Protein AF-A0A432G469-F1 (afdb_monomer_lite)

Secondary structure (DSSP, 8-state):
-------------------------------------------HHHHHHHHHHHHHHHH-HHHHHHHHHHHTS--------S--S---S-S---HHHHHHHHTTSPPPSSTT-----SSHHHHHHHHHHHHHH-TTGGG--SHHHHHHHHHHHGGGHHHHHHHHHHHHHHHHHHHHHHHHHHHT---GGGHHHHHHHHHHHHHHS-TTHHHHS-HHHHTTHHHHHHHHHHHHHHTTT-HHHHHHHHHHHHHHHHHHHHHHHHHHHHT---HHHHHHHHHHHHHHHHHH-TTSPPSS---HHHHHHHHHHTT-

pLDDT: mean 79.87, std 23.94, range [24.88, 98.56]

Sequence (312 aa):
MFFRIGRHDTAGEHKIVALVQNRRPAFIEPHQKIGHGENRIAPVGLRHRAGLRRLVLLAMPAEIRELRRRLQQPASPVGRASARQESGIAPDATLKMLRLQYAKAPSPPLKNAPAAHRDLEDELIALVIDRAFLDEADEIRDEMAFDAALRAGRPRLHAVSQEVHELVSNILGQYQAIRKRLSGLTQINWLASTQDMQGQLDRLVFRGFLQAVPWERLRHYPRYLRALALRLEKLPLDPGRDQRWIRELQQVQEAWRERWQVACEKGVVDERLEEIRWLIEELRISLFAQEVKTAVPVSVKRIRKRWNELGL

Structure (mmCIF, N/CA/C/O backbone):
data_AF-A0A432G469-F1
#
_entry.id   AF-A0A432G469-F1
#
loop_
_atom_site.group_PDB
_atom_site.id
_atom_site.type_symbol
_atom_site.label_atom_id
_atom_site.label_alt_id
_atom_site.label_comp_id
_atom_site.label_asym_id
_atom_site.label_entity_id
_atom_site.label_seq_id
_atom_site.pdbx_PDB_ins_code
_atom_site.Cartn_x
_atom_site.Cartn_y
_atom_site.Cartn_z
_atom_site.occupancy
_atom_site.B_iso_or_equiv
_atom_site.auth_seq_id
_atom_site.auth_comp_id
_atom_site.auth_asym_id
_atom_site.auth_atom_id
_atom_site.pdbx_PDB_model_num
ATOM 1 N N . MET A 1 1 ? -67.153 -48.702 5.194 1.00 40.00 1 MET A N 1
ATOM 2 C CA . MET A 1 1 ? -65.840 -48.657 4.510 1.00 40.00 1 MET A CA 1
ATOM 3 C C . MET A 1 1 ? -66.109 -48.257 3.065 1.00 40.00 1 MET A C 1
ATOM 5 O O . MET A 1 1 ? -66.860 -48.949 2.394 1.00 40.00 1 MET A O 1
ATOM 9 N N . PHE A 1 2 ? -65.692 -47.048 2.690 1.00 31.66 2 PHE A N 1
ATOM 10 C CA . PHE A 1 2 ? -66.317 -46.191 1.673 1.00 31.66 2 PHE A CA 1
ATOM 11 C C . PHE A 1 2 ? -65.712 -46.315 0.256 1.00 31.66 2 PHE A C 1
ATOM 13 O O . PHE A 1 2 ? -64.497 -46.324 0.120 1.00 31.66 2 PHE A O 1
ATOM 20 N N . PHE A 1 3 ? -66.621 -46.342 -0.737 1.00 28.75 3 PHE A N 1
ATOM 21 C CA . PHE A 1 3 ? -66.656 -45.709 -2.081 1.00 28.75 3 PHE A CA 1
ATOM 22 C C . PHE A 1 3 ? -65.456 -45.828 -3.054 1.00 28.75 3 PHE A C 1
ATOM 24 O O . PHE A 1 3 ? -64.344 -45.450 -2.728 1.00 28.75 3 PHE A O 1
ATOM 31 N N . ARG A 1 4 ? -65.603 -46.434 -4.252 1.00 28.86 4 ARG A N 1
ATOM 32 C CA . ARG A 1 4 ? -66.316 -46.034 -5.509 1.00 28.86 4 ARG A CA 1
ATOM 33 C C . ARG A 1 4 ? -65.587 -44.966 -6.357 1.00 28.86 4 ARG A C 1
ATOM 35 O O . ARG A 1 4 ? -65.500 -43.834 -5.916 1.00 28.86 4 ARG A O 1
ATOM 42 N N . ILE A 1 5 ? -65.272 -45.368 -7.607 1.00 33.19 5 ILE A N 1
ATOM 43 C CA . ILE A 1 5 ? -65.538 -44.702 -8.918 1.00 33.19 5 ILE A CA 1
ATOM 44 C C . ILE A 1 5 ? -64.936 -43.292 -9.110 1.00 33.19 5 ILE A C 1
ATOM 46 O O . ILE A 1 5 ? -65.145 -42.419 -8.292 1.00 33.19 5 ILE A O 1
ATOM 50 N N . GLY A 1 6 ? -64.244 -42.931 -10.191 1.00 30.70 6 GLY A N 1
ATOM 51 C CA . GLY A 1 6 ? -64.153 -43.495 -11.535 1.00 30.70 6 GLY A CA 1
ATOM 52 C C . GLY A 1 6 ? -64.501 -42.425 -12.582 1.00 30.70 6 GLY A C 1
ATOM 53 O O . GLY A 1 6 ? -65.480 -41.710 -12.401 1.00 30.70 6 GLY A O 1
ATOM 54 N N . ARG A 1 7 ? -63.756 -42.448 -13.701 1.00 32.41 7 ARG A N 1
ATOM 55 C CA . ARG A 1 7 ? -64.069 -41.871 -15.029 1.00 32.41 7 ARG A CA 1
ATOM 56 C C . ARG A 1 7 ? -64.097 -40.324 -15.116 1.00 32.41 7 ARG A C 1
ATOM 58 O O . ARG A 1 7 ? -64.210 -39.660 -14.101 1.00 32.41 7 ARG A O 1
ATOM 65 N N . HIS A 1 8 ? -63.946 -39.657 -16.261 1.00 32.53 8 HIS A N 1
ATOM 66 C CA . HIS A 1 8 ? -64.254 -39.977 -17.662 1.00 32.53 8 HIS A CA 1
ATOM 67 C C . HIS A 1 8 ? -63.473 -39.006 -18.587 1.00 32.53 8 HIS A C 1
ATOM 69 O O . HIS A 1 8 ? -63.310 -37.850 -18.207 1.00 32.53 8 HIS A O 1
ATOM 75 N N . ASP A 1 9 ? -63.064 -39.509 -19.766 1.00 34.16 9 ASP A N 1
ATOM 76 C CA . ASP A 1 9 ? -63.251 -38.941 -21.128 1.00 34.16 9 ASP A CA 1
ATOM 77 C C . ASP A 1 9 ? -62.690 -37.551 -21.504 1.00 34.16 9 ASP A C 1
ATOM 79 O O . ASP A 1 9 ? -62.619 -36.645 -20.689 1.00 34.16 9 ASP A O 1
ATOM 83 N N . THR A 1 10 ? -62.281 -37.237 -22.742 1.00 32.03 10 THR A N 1
ATOM 84 C CA . THR A 1 10 ? -62.286 -37.879 -24.085 1.00 32.03 10 THR A CA 1
ATOM 85 C C . THR A 1 10 ? -61.378 -37.014 -24.985 1.00 32.03 10 THR A C 1
ATOM 87 O O . THR A 1 10 ? -61.218 -35.828 -24.709 1.00 32.03 10 THR A O 1
ATOM 90 N N . ALA A 1 11 ? -60.629 -37.583 -25.943 1.00 29.66 11 ALA A N 1
ATOM 91 C CA . ALA A 1 11 ? -60.906 -37.588 -27.402 1.00 29.66 11 ALA A CA 1
ATOM 92 C C . ALA A 1 11 ? -61.443 -36.249 -27.968 1.00 29.66 11 ALA A C 1
ATOM 94 O O . ALA A 1 11 ? -62.328 -35.647 -27.381 1.00 29.66 11 ALA A O 1
ATOM 95 N N . GLY A 1 12 ? -61.028 -35.703 -29.108 1.00 28.91 12 GLY A N 1
ATOM 96 C CA . GLY A 1 12 ? -60.303 -36.176 -30.286 1.00 28.91 12 GLY A CA 1
ATOM 97 C C . G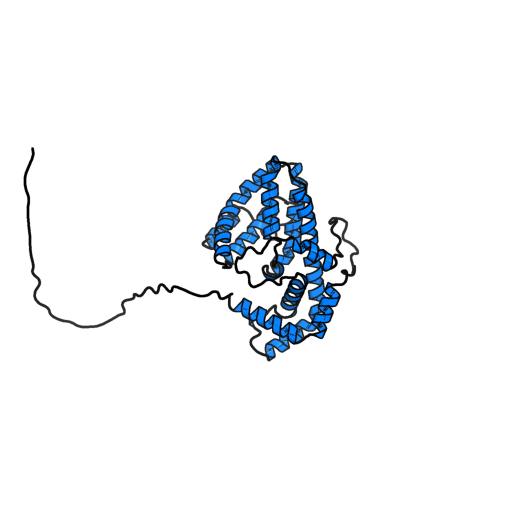LY A 1 12 ? -60.052 -34.938 -31.171 1.00 28.91 12 GLY A C 1
ATOM 98 O O . GLY A 1 12 ? -60.696 -33.905 -31.012 1.00 28.91 12 GLY A O 1
ATOM 99 N N . GLU A 1 13 ? -58.936 -34.901 -31.891 1.00 28.12 13 GLU A N 1
ATOM 100 C CA . GLU A 1 13 ? -58.906 -35.049 -33.355 1.00 28.12 13 GLU A CA 1
ATOM 101 C C . GLU A 1 13 ? -59.766 -34.046 -34.148 1.00 28.12 13 GLU A C 1
ATOM 103 O O . GLU A 1 13 ? -60.987 -34.100 -34.125 1.00 28.12 13 GLU A O 1
ATOM 108 N N . HIS A 1 14 ? -59.096 -33.170 -34.911 1.00 30.30 14 HIS A N 1
ATOM 109 C CA . HIS A 1 14 ? -59.222 -33.045 -36.376 1.00 30.30 14 HIS A CA 1
ATOM 110 C C . HIS A 1 14 ? -58.544 -31.754 -36.869 1.00 30.30 14 HIS A C 1
ATOM 112 O O . HIS A 1 14 ? -59.026 -30.649 -36.633 1.00 30.30 14 HIS A O 1
ATOM 118 N N . LYS A 1 15 ? -57.449 -31.891 -37.627 1.00 29.03 15 LYS A N 1
ATOM 119 C CA . LYS A 1 15 ? -57.030 -30.906 -38.636 1.00 29.03 15 LYS A CA 1
ATOM 120 C C . LYS A 1 15 ? -56.437 -31.651 -39.829 1.00 29.03 15 LYS A C 1
ATOM 122 O O . LYS A 1 15 ? -55.369 -32.243 -39.718 1.00 29.03 15 LYS A O 1
ATOM 127 N N . ILE A 1 16 ? -57.133 -31.589 -40.962 1.00 28.75 16 ILE A N 1
ATOM 128 C CA . ILE A 1 16 ? -56.600 -31.920 -42.284 1.00 28.75 16 ILE A CA 1
ATOM 129 C C . ILE A 1 16 ? -56.714 -30.665 -43.161 1.00 28.75 16 ILE A C 1
ATOM 131 O O . ILE A 1 16 ? -57.706 -29.942 -43.108 1.00 28.75 16 ILE A O 1
ATOM 135 N N . VAL A 1 17 ? -55.696 -30.525 -44.007 1.00 29.52 17 VAL A N 1
ATOM 136 C CA . VAL A 1 17 ? -55.618 -29.835 -45.302 1.00 29.52 17 VAL A CA 1
ATOM 137 C C . VAL A 1 17 ? -54.893 -28.487 -45.303 1.00 29.52 17 VAL A C 1
ATOM 139 O O . VAL A 1 17 ? -55.324 -27.473 -44.765 1.00 29.52 17 VAL A O 1
ATOM 142 N N . ALA A 1 18 ? -53.743 -28.560 -45.969 1.00 28.33 18 ALA A N 1
ATOM 143 C CA . ALA A 1 18 ? -52.791 -27.530 -46.330 1.00 28.33 18 ALA A CA 1
ATOM 144 C C . ALA A 1 18 ? -53.293 -26.614 -47.458 1.00 28.33 18 ALA A C 1
ATOM 146 O O . ALA A 1 18 ? -54.130 -27.026 -48.252 1.00 28.33 18 ALA A O 1
ATOM 147 N N . LEU A 1 19 ? -52.662 -25.444 -47.616 1.00 28.52 19 LEU A N 1
ATOM 148 C CA . LEU A 1 19 ? -51.845 -25.116 -48.799 1.00 28.52 19 LEU A CA 1
ATOM 149 C C . LEU A 1 19 ? -51.288 -23.681 -48.698 1.00 28.52 19 LEU A C 1
ATOM 151 O O . LEU A 1 19 ? -52.023 -22.705 -48.681 1.00 28.52 19 LEU A O 1
ATOM 155 N N . VAL A 1 20 ? -49.951 -23.622 -48.677 1.00 27.00 20 VAL A N 1
ATOM 156 C CA . VAL A 1 20 ? -49.093 -22.798 -49.549 1.00 27.00 20 VAL A CA 1
ATOM 157 C C . VAL A 1 20 ? -49.270 -21.276 -49.473 1.00 27.00 20 VAL A C 1
ATOM 159 O O . VAL A 1 20 ? -50.183 -20.714 -50.052 1.00 27.00 20 VAL A O 1
ATOM 162 N N . GLN A 1 21 ? -48.259 -20.595 -48.923 1.00 29.81 21 GLN A N 1
ATOM 163 C CA . GLN A 1 21 ? -47.315 -19.835 -49.752 1.00 29.81 21 GLN A CA 1
ATOM 164 C C . GLN A 1 21 ? -46.016 -19.526 -48.995 1.00 29.81 21 GLN A C 1
ATOM 166 O O . GLN A 1 21 ? -45.984 -19.142 -47.832 1.00 29.81 21 GLN A O 1
ATOM 171 N N . ASN A 1 22 ? -44.929 -19.779 -49.711 1.00 27.72 22 ASN A N 1
ATOM 172 C CA . ASN A 1 22 ? -43.544 -19.815 -49.288 1.00 27.72 22 ASN A CA 1
ATOM 173 C C . ASN A 1 22 ? -42.894 -18.459 -49.616 1.00 27.72 22 ASN A C 1
ATOM 175 O O . ASN A 1 22 ? -42.744 -18.131 -50.791 1.00 27.72 22 ASN A O 1
ATOM 179 N N . ARG A 1 23 ? -42.480 -17.691 -48.603 1.00 30.39 23 ARG A N 1
ATOM 180 C CA . ARG A 1 23 ? -41.378 -16.715 -48.698 1.00 30.39 23 ARG A CA 1
ATOM 181 C C . ARG A 1 23 ? -40.578 -16.763 -47.391 1.00 30.39 23 ARG A C 1
ATOM 183 O O . ARG A 1 23 ? -41.013 -16.260 -46.363 1.00 30.39 23 ARG A O 1
ATOM 190 N N . ARG A 1 24 ? -39.428 -17.441 -47.433 1.00 28.52 24 ARG A N 1
ATOM 191 C CA . ARG A 1 24 ? -38.368 -17.440 -46.404 1.00 28.52 24 ARG A CA 1
ATOM 192 C C . ARG A 1 24 ? -37.561 -16.113 -46.458 1.00 28.52 24 ARG A C 1
ATOM 194 O O . ARG A 1 24 ? -37.671 -15.416 -47.463 1.00 28.52 24 ARG A O 1
ATOM 201 N N . PRO A 1 25 ? -36.576 -15.875 -45.567 1.00 34.16 25 PRO A N 1
ATOM 202 C CA . PRO A 1 25 ? -36.646 -15.852 -44.098 1.00 34.16 25 PRO A CA 1
ATOM 203 C C . PRO A 1 25 ? -35.868 -14.640 -43.509 1.00 34.16 25 PRO A C 1
ATOM 205 O O . PRO A 1 25 ? -34.971 -14.102 -44.153 1.00 34.16 25 PRO A O 1
ATOM 208 N N . ALA A 1 26 ? -36.102 -14.269 -42.248 1.00 27.25 26 ALA A N 1
ATOM 209 C CA . ALA A 1 26 ? -35.117 -13.511 -41.467 1.00 27.25 26 ALA A CA 1
ATOM 210 C C . ALA A 1 26 ? -34.915 -14.197 -40.111 1.00 27.25 26 ALA A C 1
ATOM 212 O O . ALA A 1 26 ? -35.796 -14.215 -39.261 1.00 27.25 26 ALA A O 1
ATOM 213 N N . PHE A 1 27 ? -33.762 -14.860 -40.045 1.00 24.88 27 PHE A N 1
ATOM 214 C CA . PHE A 1 27 ? -32.982 -15.361 -38.917 1.00 24.88 27 PHE A CA 1
ATOM 215 C C . PHE A 1 27 ? -33.619 -15.419 -37.515 1.00 24.88 27 PHE A C 1
ATOM 217 O O . PHE A 1 27 ? -33.861 -14.415 -36.854 1.00 24.88 27 PHE A O 1
ATOM 224 N N . ILE A 1 28 ? -33.760 -16.658 -37.050 1.00 28.91 28 ILE A N 1
ATOM 225 C CA . ILE A 1 28 ? -33.960 -17.065 -35.662 1.00 28.91 28 ILE A CA 1
ATOM 226 C C . ILE A 1 28 ? -32.576 -17.088 -34.986 1.00 28.91 28 ILE A C 1
ATOM 228 O O . ILE A 1 28 ? -31.713 -17.855 -35.411 1.00 28.91 28 ILE A O 1
ATOM 232 N N . GLU A 1 29 ? -32.364 -16.292 -33.936 1.00 32.59 29 GLU A N 1
ATOM 233 C CA . GLU A 1 29 ? -31.403 -16.649 -32.880 1.00 32.59 29 GLU A CA 1
ATOM 234 C C . GLU A 1 29 ? -32.038 -17.757 -32.029 1.00 32.59 29 GLU A C 1
ATOM 236 O O . GLU A 1 29 ? -33.209 -17.649 -31.656 1.00 32.59 29 GLU A O 1
ATOM 241 N N . PRO A 1 30 ? -31.317 -18.852 -31.745 1.00 33.62 30 PRO A N 1
ATOM 242 C CA . PRO A 1 30 ? -30.498 -18.848 -30.533 1.00 33.62 30 PRO A CA 1
ATOM 243 C C . PRO A 1 30 ? -29.207 -19.661 -30.704 1.00 33.62 30 PRO A C 1
ATOM 245 O O . PRO A 1 30 ? -29.135 -20.515 -31.568 1.00 33.62 30 PRO A O 1
ATOM 248 N N . HIS A 1 31 ? -28.200 -19.445 -29.857 1.00 28.45 31 HIS A N 1
ATOM 249 C CA . HIS A 1 31 ? -27.492 -20.536 -29.172 1.00 28.45 31 HIS A CA 1
ATOM 250 C C . HIS A 1 31 ? -26.534 -19.957 -28.128 1.00 28.45 31 HIS A C 1
ATOM 252 O O . HIS A 1 31 ? -25.425 -19.504 -28.401 1.00 28.45 31 HIS A O 1
ATOM 258 N N . GLN A 1 32 ? -27.009 -20.048 -26.893 1.00 32.09 32 GLN A N 1
ATOM 259 C CA . GLN A 1 32 ? -26.250 -20.206 -25.664 1.00 32.09 32 GLN A CA 1
ATOM 260 C C . GLN A 1 32 ? -25.000 -21.078 -25.906 1.00 32.09 32 GLN A C 1
ATOM 262 O O . GLN A 1 32 ? -25.114 -22.264 -26.216 1.00 32.09 32 GLN A O 1
ATOM 267 N N . LYS A 1 33 ? -23.801 -20.512 -25.735 1.00 30.03 33 LYS A N 1
ATOM 268 C CA . LYS A 1 33 ? -22.587 -21.294 -25.481 1.00 30.03 33 LYS A CA 1
ATOM 269 C C . LYS A 1 33 ? -22.133 -21.043 -24.053 1.00 30.03 33 LYS A C 1
ATOM 271 O O . LYS A 1 33 ? -21.468 -20.060 -23.745 1.00 30.03 33 LYS A O 1
ATOM 276 N N . ILE A 1 34 ? -22.514 -21.979 -23.193 1.00 36.28 34 ILE A N 1
ATOM 277 C CA . ILE A 1 34 ? -21.821 -22.265 -21.943 1.00 36.28 34 ILE A CA 1
ATOM 278 C C . ILE A 1 34 ? -20.454 -22.830 -22.349 1.00 36.28 34 ILE A C 1
ATOM 280 O O . ILE A 1 34 ? -20.359 -23.953 -22.836 1.00 36.28 34 ILE A O 1
ATOM 284 N N . GLY A 1 35 ? -19.409 -22.015 -22.220 1.00 26.81 35 GLY A N 1
ATOM 285 C CA . GLY A 1 35 ? -18.020 -22.439 -22.357 1.00 26.81 35 GLY A CA 1
ATOM 286 C C . GLY A 1 35 ? -17.442 -22.734 -20.980 1.00 26.81 35 GLY A C 1
ATOM 287 O O . GLY A 1 35 ? -17.072 -21.819 -20.250 1.00 26.81 35 GLY A O 1
ATOM 288 N N . HIS A 1 36 ? -17.399 -24.014 -20.620 1.00 28.34 36 HIS A N 1
ATOM 289 C CA . HIS A 1 36 ? -16.570 -24.515 -19.532 1.00 28.34 36 HIS A CA 1
ATOM 290 C C . HIS A 1 36 ? -15.082 -24.370 -19.870 1.00 28.34 36 HIS A C 1
ATOM 292 O O . HIS A 1 36 ? -14.682 -24.645 -20.995 1.00 28.34 36 HIS A O 1
ATOM 298 N N . GLY A 1 37 ? -14.283 -24.098 -18.836 1.00 32.31 37 GLY A N 1
ATOM 299 C CA . GLY A 1 37 ? -12.920 -24.614 -18.736 1.00 32.31 37 GLY A CA 1
ATOM 300 C C . GLY A 1 37 ? -11.824 -23.724 -19.313 1.00 32.31 37 GLY A C 1
ATOM 301 O O . GLY A 1 37 ? -11.814 -23.395 -20.486 1.00 32.31 37 GLY A O 1
ATOM 302 N N . GLU A 1 38 ? -10.854 -23.435 -18.446 1.00 34.59 38 GLU A N 1
ATOM 303 C CA . GLU A 1 38 ? -9.482 -23.054 -18.792 1.00 34.59 38 GLU A CA 1
ATOM 304 C C . GLU A 1 38 ? -9.261 -21.648 -19.360 1.00 34.59 38 GLU A C 1
ATOM 306 O O . GLU A 1 38 ? -9.151 -21.425 -20.559 1.00 34.59 38 GLU A O 1
ATOM 311 N N . ASN A 1 39 ? -8.976 -20.705 -18.453 1.00 28.70 39 ASN A N 1
ATOM 312 C CA . ASN A 1 39 ? -7.799 -19.874 -18.681 1.00 28.70 39 ASN A CA 1
ATOM 313 C C . ASN A 1 39 ? -7.165 -19.378 -17.374 1.00 28.70 39 ASN A C 1
ATOM 315 O O . ASN A 1 39 ? -7.545 -18.354 -16.814 1.00 28.70 39 ASN A O 1
ATOM 319 N N . ARG A 1 40 ? -6.144 -20.098 -16.890 1.00 39.38 40 ARG A N 1
ATOM 320 C CA . ARG A 1 40 ? -5.181 -19.589 -15.894 1.00 39.38 40 ARG A CA 1
ATOM 321 C C . ARG A 1 40 ? -4.151 -18.696 -16.595 1.00 39.38 40 ARG A C 1
ATOM 323 O O . ARG A 1 40 ? -2.951 -18.981 -16.592 1.00 39.38 40 ARG A O 1
ATOM 330 N N . ILE A 1 41 ? -4.612 -17.642 -17.260 1.00 32.69 41 ILE A N 1
ATOM 331 C CA . ILE A 1 41 ? -3.737 -16.700 -17.953 1.00 32.69 41 ILE A CA 1
ATOM 332 C C . ILE A 1 41 ? -3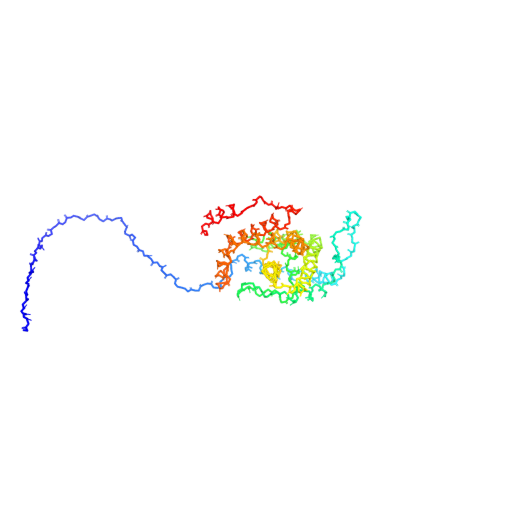.824 -15.363 -17.232 1.00 32.69 41 ILE A C 1
ATOM 334 O O . ILE A 1 41 ? -4.858 -14.707 -17.237 1.00 32.69 41 ILE A O 1
ATOM 338 N N . ALA A 1 42 ? -2.720 -14.980 -16.582 1.00 37.41 42 ALA A N 1
ATOM 339 C CA . ALA A 1 42 ? -2.508 -13.597 -16.168 1.00 37.41 42 ALA A CA 1
ATOM 340 C C . ALA A 1 42 ? -2.787 -12.684 -17.376 1.00 37.41 42 ALA A C 1
ATOM 342 O O . ALA A 1 42 ? -2.355 -13.055 -18.473 1.00 37.41 42 ALA A O 1
ATOM 343 N N . PRO A 1 43 ? -3.485 -11.544 -17.214 1.00 48.03 43 PRO A N 1
ATOM 344 C CA . PRO A 1 43 ? -3.825 -10.663 -18.328 1.00 48.03 43 PRO A CA 1
ATOM 345 C C . PRO A 1 43 ? -2.588 -10.405 -19.193 1.00 48.03 43 PRO A C 1
ATOM 347 O O . PRO A 1 43 ? -1.490 -10.226 -18.666 1.00 48.03 43 PRO A O 1
ATOM 350 N N . VAL A 1 44 ? -2.756 -10.460 -20.518 1.00 49.41 44 VAL A N 1
ATOM 351 C CA . VAL A 1 44 ? -1.670 -10.507 -21.519 1.00 49.41 44 VAL A CA 1
ATOM 352 C C . VAL A 1 44 ? -0.590 -9.437 -21.272 1.00 49.41 44 VAL A C 1
ATOM 354 O O . VAL A 1 44 ? 0.598 -9.736 -21.403 1.00 49.41 44 VAL A O 1
ATOM 357 N N . GLY A 1 45 ? -0.973 -8.252 -20.782 1.00 59.25 45 GLY A N 1
ATOM 358 C CA . GLY A 1 45 ? -0.049 -7.173 -20.403 1.00 59.25 45 GLY A CA 1
ATOM 359 C C . GLY A 1 45 ? 0.922 -7.508 -19.257 1.00 59.25 45 GLY A C 1
ATOM 360 O O . GLY A 1 45 ? 2.093 -7.142 -19.318 1.00 59.25 45 GLY A O 1
ATOM 361 N N . LEU A 1 46 ? 0.512 -8.285 -18.243 1.00 60.72 46 LEU A N 1
ATOM 362 C CA . LEU A 1 46 ? 1.401 -8.686 -17.135 1.00 60.72 46 LEU A CA 1
ATOM 363 C C . LEU A 1 46 ? 2.500 -9.650 -17.599 1.00 60.72 46 LEU A C 1
ATOM 365 O O . LEU A 1 46 ? 3.635 -9.579 -17.123 1.00 60.72 46 LEU A O 1
ATOM 369 N N . ARG A 1 47 ? 2.178 -10.552 -18.536 1.00 70.19 47 ARG A N 1
ATOM 370 C CA . ARG A 1 47 ? 3.159 -11.484 -19.119 1.00 70.19 47 ARG A CA 1
ATOM 371 C C . ARG A 1 47 ? 4.134 -10.757 -20.041 1.00 70.19 47 ARG A C 1
ATOM 373 O O . ARG A 1 47 ? 5.331 -11.032 -19.976 1.00 70.19 47 ARG A O 1
ATOM 380 N N . HIS A 1 48 ? 3.632 -9.810 -20.834 1.00 82.25 48 HIS A N 1
ATOM 381 C CA . HIS A 1 48 ? 4.445 -8.943 -21.689 1.00 82.25 48 HIS A CA 1
ATOM 382 C C . HIS A 1 48 ? 5.462 -8.141 -20.871 1.00 82.25 48 HIS A C 1
ATOM 384 O O . HIS A 1 48 ? 6.667 -8.250 -21.093 1.00 82.25 48 HIS A O 1
ATOM 390 N N . ARG A 1 49 ? 5.001 -7.450 -19.820 1.00 85.75 49 ARG A N 1
ATOM 391 C CA . ARG A 1 49 ? 5.860 -6.664 -18.921 1.00 85.75 49 ARG A CA 1
ATOM 392 C C . ARG A 1 49 ? 6.947 -7.508 -18.249 1.00 85.75 49 ARG A C 1
ATOM 394 O O . ARG A 1 49 ? 8.105 -7.099 -18.206 1.00 85.75 49 ARG A O 1
ATOM 401 N N . ALA A 1 50 ? 6.602 -8.703 -17.764 1.00 84.75 50 ALA A N 1
ATOM 402 C CA . ALA A 1 50 ? 7.576 -9.622 -17.172 1.00 84.75 50 ALA A CA 1
ATOM 403 C C . ALA A 1 50 ? 8.633 -10.094 -18.192 1.00 84.75 50 ALA A C 1
ATOM 405 O O . ALA A 1 50 ? 9.812 -10.217 -17.850 1.00 84.75 50 ALA A O 1
ATOM 406 N N . GLY A 1 51 ? 8.224 -10.326 -19.445 1.00 88.19 51 GLY A N 1
ATOM 407 C CA . GLY A 1 51 ? 9.125 -10.635 -20.556 1.00 88.19 51 GLY A CA 1
ATOM 408 C C . GLY A 1 51 ? 10.091 -9.488 -20.855 1.00 88.19 51 GLY A C 1
ATOM 409 O O . GLY A 1 51 ? 11.304 -9.697 -20.854 1.00 88.19 51 GLY A O 1
ATOM 410 N N . LEU A 1 52 ? 9.572 -8.267 -21.010 1.00 91.19 52 LEU A N 1
ATOM 411 C CA . LEU A 1 52 ? 10.381 -7.066 -21.238 1.00 91.19 52 LEU A CA 1
ATOM 412 C C . LEU A 1 52 ? 11.376 -6.822 -20.104 1.00 91.19 52 LEU A C 1
ATOM 414 O O . LEU A 1 52 ? 12.554 -6.591 -20.360 1.00 91.19 52 LEU A O 1
ATOM 418 N N . ARG A 1 53 ? 10.953 -6.966 -18.844 1.00 92.50 53 ARG A N 1
ATOM 419 C CA . ARG A 1 53 ? 11.850 -6.858 -17.684 1.00 92.50 53 ARG A CA 1
ATOM 420 C C . ARG A 1 53 ? 13.024 -7.830 -17.783 1.00 92.50 53 ARG A C 1
ATOM 422 O O . ARG A 1 53 ? 14.162 -7.453 -17.510 1.00 92.50 53 ARG A O 1
ATOM 429 N N . ARG A 1 54 ? 12.767 -9.077 -18.192 1.00 91.19 54 ARG A N 1
ATOM 430 C CA . ARG A 1 54 ? 13.825 -10.075 -18.398 1.00 91.19 54 ARG A CA 1
ATOM 431 C C . ARG A 1 54 ? 14.785 -9.657 -19.512 1.00 91.19 54 ARG A C 1
ATOM 433 O O . ARG A 1 54 ? 15.988 -9.831 -19.340 1.00 91.19 54 ARG A O 1
ATOM 440 N N . LEU A 1 55 ? 14.283 -9.092 -20.609 1.00 93.56 55 LEU A N 1
ATOM 441 C CA . LEU A 1 55 ? 15.131 -8.562 -21.681 1.00 93.56 55 LEU A CA 1
ATOM 442 C C . LEU A 1 55 ? 16.006 -7.406 -21.184 1.00 93.56 55 LEU A C 1
ATOM 444 O O . LEU A 1 55 ? 17.209 -7.417 -21.425 1.00 93.56 55 LEU A O 1
ATOM 448 N N . VAL A 1 56 ? 15.448 -6.468 -20.410 1.00 92.88 56 VAL A N 1
ATOM 449 C CA . VAL A 1 56 ? 16.213 -5.361 -19.806 1.00 92.88 56 VAL A CA 1
ATOM 450 C C . VAL A 1 56 ? 17.334 -5.887 -18.900 1.00 92.88 56 VAL A C 1
ATOM 452 O O . VAL A 1 56 ? 18.473 -5.427 -18.993 1.00 92.88 56 VAL A O 1
ATOM 455 N N . LEU A 1 57 ? 17.037 -6.883 -18.056 1.00 91.88 57 LEU A N 1
ATOM 456 C CA . LEU A 1 57 ? 18.026 -7.518 -17.175 1.00 91.88 57 LEU A CA 1
ATOM 457 C C . LEU A 1 57 ? 19.191 -8.154 -17.951 1.00 91.88 57 LEU A C 1
ATOM 459 O O . LEU A 1 57 ? 20.328 -8.109 -17.481 1.00 91.88 57 LEU A O 1
ATOM 463 N N . LEU A 1 58 ? 18.917 -8.745 -19.118 1.00 93.56 58 LEU A N 1
ATOM 464 C CA . LEU A 1 58 ? 19.930 -9.371 -19.974 1.00 93.56 58 LEU A CA 1
ATOM 465 C C . LEU A 1 58 ? 20.731 -8.347 -20.788 1.00 93.56 58 LEU A C 1
ATOM 467 O O . LEU A 1 58 ? 21.922 -8.548 -21.005 1.00 93.56 58 LEU A O 1
ATOM 471 N N . ALA A 1 59 ? 20.100 -7.250 -21.208 1.00 92.81 59 ALA A N 1
ATOM 472 C CA . ALA A 1 59 ? 20.719 -6.225 -22.046 1.00 92.81 59 ALA A CA 1
ATOM 473 C C . ALA A 1 59 ? 21.711 -5.315 -21.293 1.00 92.81 59 ALA A C 1
ATOM 475 O O . ALA A 1 59 ? 22.526 -4.643 -21.926 1.00 92.81 59 ALA A O 1
ATOM 476 N N . MET A 1 60 ? 21.645 -5.253 -19.955 1.00 92.38 60 MET A N 1
ATOM 477 C CA . MET A 1 60 ? 22.428 -4.304 -19.140 1.00 92.38 60 MET A CA 1
ATOM 478 C C . MET A 1 60 ? 23.060 -4.936 -17.882 1.00 92.38 60 MET A C 1
ATOM 480 O O . MET A 1 60 ? 22.829 -4.487 -16.754 1.00 92.38 60 MET A O 1
ATOM 484 N N . PRO A 1 61 ? 23.873 -5.999 -18.014 1.00 92.94 61 PRO A N 1
ATOM 485 C CA . PRO A 1 61 ? 24.379 -6.744 -16.860 1.00 92.94 61 PRO A CA 1
ATOM 486 C C . PRO A 1 61 ? 25.347 -5.939 -15.975 1.00 92.94 61 PRO A C 1
ATOM 488 O O . PRO A 1 61 ? 25.503 -6.248 -14.791 1.00 92.94 61 PRO A O 1
ATOM 491 N N . ALA A 1 62 ? 26.031 -4.921 -16.508 1.00 91.69 62 ALA A N 1
ATOM 492 C CA . ALA A 1 62 ? 26.922 -4.068 -15.720 1.00 91.69 62 ALA A CA 1
ATOM 493 C C . ALA A 1 62 ? 26.123 -3.107 -14.827 1.00 91.69 62 ALA A C 1
ATOM 495 O O . ALA A 1 62 ? 26.383 -3.013 -13.629 1.00 91.69 62 ALA A O 1
ATOM 496 N N . GLU A 1 63 ? 25.100 -2.473 -15.388 1.00 91.69 63 GLU A N 1
ATOM 497 C CA . GLU A 1 63 ? 24.213 -1.536 -14.707 1.00 91.69 63 GLU A CA 1
ATOM 498 C C . GLU A 1 63 ? 23.388 -2.235 -13.625 1.00 91.69 63 GLU A C 1
ATOM 500 O O . GLU A 1 63 ? 23.233 -1.699 -12.531 1.00 91.69 63 GLU A O 1
ATOM 505 N N . ILE A 1 64 ? 22.921 -3.463 -13.875 1.00 90.94 64 ILE A N 1
ATOM 506 C CA . ILE A 1 64 ? 22.202 -4.256 -12.867 1.00 90.94 64 ILE A CA 1
ATOM 507 C C . ILE A 1 64 ? 23.123 -4.682 -11.716 1.00 90.94 64 ILE A C 1
ATOM 509 O O . ILE A 1 64 ? 22.708 -4.656 -10.554 1.00 90.94 64 ILE A O 1
ATOM 513 N N . ARG A 1 65 ? 24.386 -5.040 -11.997 1.00 90.75 65 ARG A N 1
ATOM 514 C CA . ARG A 1 65 ? 25.377 -5.305 -10.937 1.00 90.75 65 ARG A CA 1
ATOM 515 C C . ARG A 1 65 ? 25.642 -4.059 -10.100 1.00 90.75 65 ARG A C 1
ATOM 517 O O . ARG A 1 65 ? 25.705 -4.154 -8.876 1.00 90.75 65 ARG A O 1
ATOM 524 N N . GLU A 1 66 ? 25.750 -2.904 -10.745 1.00 89.19 66 GLU A N 1
ATOM 525 C CA . GLU A 1 66 ? 25.937 -1.633 -10.053 1.00 89.19 66 GLU A CA 1
ATOM 526 C C . GLU A 1 66 ? 24.723 -1.254 -9.201 1.00 89.19 66 GLU A C 1
ATOM 528 O O . GLU A 1 66 ? 24.878 -0.856 -8.046 1.00 89.19 66 GLU A O 1
ATOM 533 N N . LEU A 1 67 ? 23.513 -1.445 -9.730 1.00 88.69 67 LEU A N 1
ATOM 534 C CA . LEU A 1 67 ? 22.263 -1.235 -9.006 1.00 88.69 67 LEU A CA 1
ATOM 535 C C . LEU A 1 67 ? 22.205 -2.098 -7.739 1.00 88.69 67 LEU A C 1
ATOM 537 O O . LEU A 1 67 ? 21.960 -1.573 -6.656 1.00 88.69 67 LEU A O 1
ATOM 541 N N . ARG A 1 68 ? 22.508 -3.399 -7.849 1.00 89.44 68 ARG A N 1
ATOM 542 C CA . ARG A 1 68 ? 22.597 -4.315 -6.695 1.00 89.44 68 ARG A CA 1
ATOM 543 C C . ARG A 1 68 ? 23.596 -3.828 -5.654 1.00 89.44 68 ARG A C 1
ATOM 545 O O . ARG A 1 68 ? 23.270 -3.735 -4.474 1.00 89.44 68 ARG A O 1
ATOM 552 N N . ARG A 1 69 ? 24.801 -3.461 -6.097 1.00 87.25 69 ARG A N 1
ATOM 553 C CA . ARG A 1 69 ? 25.859 -2.953 -5.216 1.00 87.25 69 ARG A CA 1
ATOM 554 C C . ARG A 1 69 ? 25.412 -1.706 -4.452 1.00 87.25 69 ARG A C 1
ATOM 556 O O . ARG A 1 69 ? 25.709 -1.594 -3.268 1.00 87.25 69 ARG A O 1
ATOM 563 N N . ARG A 1 70 ? 24.689 -0.793 -5.105 1.00 83.56 70 ARG A N 1
ATOM 564 C CA . ARG A 1 70 ? 24.165 0.434 -4.484 1.00 83.56 70 ARG A CA 1
ATOM 565 C C . ARG A 1 70 ? 23.030 0.167 -3.508 1.00 83.56 70 ARG A C 1
ATOM 567 O O . ARG A 1 70 ? 23.043 0.742 -2.4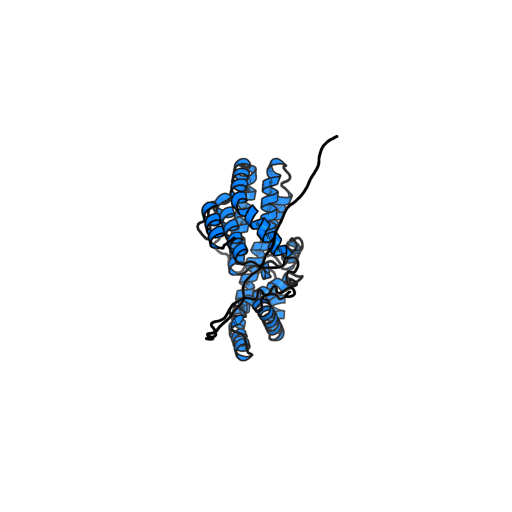31 1.00 83.56 70 ARG A O 1
ATOM 574 N N . LEU A 1 71 ? 22.096 -0.725 -3.840 1.00 80.81 71 LEU A N 1
ATOM 575 C CA . LEU A 1 71 ? 21.014 -1.110 -2.924 1.00 80.81 71 LEU A CA 1
ATOM 576 C C . LEU A 1 71 ? 21.550 -1.741 -1.629 1.00 80.81 71 LEU A C 1
ATOM 578 O O . LEU A 1 71 ? 20.911 -1.657 -0.588 1.00 80.81 71 LEU A O 1
ATOM 582 N N . GLN A 1 72 ? 22.726 -2.370 -1.673 1.00 79.88 72 GLN A N 1
ATOM 583 C CA . GLN A 1 72 ? 23.376 -2.937 -0.489 1.00 79.88 72 GLN A CA 1
ATOM 584 C C . GLN A 1 72 ? 24.085 -1.891 0.385 1.00 79.88 72 GLN A C 1
ATOM 586 O O . GLN A 1 72 ? 24.381 -2.181 1.545 1.00 79.88 72 GLN A O 1
ATOM 591 N N . GLN A 1 73 ? 24.356 -0.696 -0.142 1.00 73.19 73 GLN A N 1
ATOM 592 C CA . GLN A 1 73 ? 24.980 0.385 0.615 1.00 73.19 73 GLN A CA 1
ATOM 593 C C . GLN A 1 73 ? 23.932 1.127 1.460 1.00 73.19 73 GLN A C 1
ATOM 595 O O . GLN A 1 73 ? 22.772 1.216 1.056 1.00 73.19 73 GLN A O 1
ATOM 600 N N . PRO A 1 74 ? 24.313 1.655 2.636 1.00 61.84 74 PRO A N 1
ATOM 601 C CA . PRO A 1 74 ? 23.470 2.597 3.365 1.00 61.84 74 PRO A CA 1
ATOM 602 C C . PRO A 1 74 ? 23.103 3.787 2.462 1.00 61.84 74 PRO A C 1
ATOM 604 O O . PRO A 1 74 ? 23.922 4.240 1.654 1.00 61.84 74 PRO A O 1
ATOM 607 N N . ALA A 1 75 ? 21.864 4.268 2.574 1.00 56.66 75 ALA A N 1
ATOM 608 C CA . ALA A 1 75 ? 21.423 5.453 1.859 1.00 56.66 75 ALA A CA 1
ATOM 609 C C . ALA A 1 75 ? 22.276 6.627 2.344 1.00 56.66 75 ALA A C 1
ATOM 611 O O . ALA A 1 75 ? 22.169 7.056 3.492 1.00 56.66 75 ALA A O 1
ATOM 612 N N . SER A 1 76 ? 23.150 7.142 1.474 1.00 47.97 76 SER A N 1
ATOM 613 C CA . SER A 1 76 ? 23.952 8.316 1.815 1.00 47.97 76 SER A CA 1
ATOM 614 C C . SER A 1 76 ? 23.015 9.444 2.258 1.00 47.97 76 SER A C 1
ATOM 616 O O . SER A 1 76 ? 22.019 9.691 1.573 1.00 47.97 76 SER A O 1
ATOM 618 N N . PRO A 1 77 ? 23.299 10.142 3.373 1.00 45.75 77 PRO A N 1
ATOM 619 C CA . PRO A 1 77 ? 22.494 11.267 3.822 1.00 45.75 77 PRO A CA 1
ATOM 620 C C . PRO A 1 77 ? 22.724 12.449 2.876 1.00 45.75 77 PRO A C 1
ATOM 622 O O . PRO A 1 77 ? 23.471 13.377 3.170 1.00 45.75 77 PRO A O 1
ATOM 625 N N . VAL A 1 78 ? 22.113 12.412 1.696 1.00 40.62 78 VAL A N 1
ATOM 626 C CA . VAL A 1 78 ? 22.172 13.512 0.740 1.00 40.62 78 VAL A CA 1
ATOM 627 C C . VAL A 1 78 ? 21.036 14.473 1.078 1.00 40.62 78 VAL A C 1
ATOM 629 O O . VAL A 1 78 ? 19.869 14.200 0.828 1.00 40.62 78 VAL A O 1
ATOM 632 N N . GLY A 1 79 ? 21.397 15.601 1.695 1.00 44.09 79 GLY A N 1
ATOM 633 C CA . GLY A 1 79 ? 20.587 16.820 1.715 1.00 44.09 79 GLY A CA 1
ATOM 634 C C . GLY A 1 79 ? 19.277 16.766 2.507 1.00 44.09 79 GLY A C 1
ATOM 635 O O . GLY A 1 79 ? 18.197 16.770 1.929 1.00 44.09 79 GLY A O 1
ATOM 636 N N . ARG A 1 80 ? 19.347 16.867 3.841 1.00 40.41 80 ARG A N 1
ATOM 637 C CA . ARG A 1 80 ? 18.227 17.404 4.641 1.00 40.41 80 ARG A CA 1
ATOM 638 C C . ARG A 1 80 ? 18.700 18.527 5.555 1.00 40.41 80 ARG A C 1
ATOM 640 O O . ARG A 1 80 ? 18.803 18.364 6.766 1.00 40.41 80 ARG A O 1
ATOM 647 N N . ALA A 1 81 ? 18.944 19.690 4.961 1.00 35.91 81 ALA A N 1
ATOM 648 C CA . ALA A 1 81 ? 18.680 20.938 5.660 1.00 35.91 81 ALA A CA 1
ATOM 649 C C . ALA A 1 81 ? 17.167 21.203 5.554 1.00 35.91 81 ALA A C 1
ATOM 651 O O . ALA A 1 81 ? 16.611 21.174 4.460 1.00 35.91 81 ALA A O 1
ATOM 652 N N . SER A 1 82 ? 16.519 21.436 6.696 1.00 33.56 82 SER A N 1
ATOM 653 C CA . SER A 1 82 ? 15.125 21.896 6.831 1.00 33.56 82 SER A CA 1
ATOM 654 C C . SER A 1 82 ? 14.000 20.875 6.612 1.00 33.56 82 SER A C 1
ATOM 656 O O . SER A 1 82 ? 13.145 21.043 5.752 1.00 33.56 82 SER A O 1
ATOM 658 N N . ALA A 1 83 ? 13.891 19.889 7.505 1.00 35.22 83 ALA A N 1
ATOM 659 C CA . ALA A 1 83 ? 12.577 19.416 7.954 1.00 35.22 83 ALA A CA 1
ATOM 660 C C . ALA A 1 83 ? 12.683 18.882 9.388 1.00 35.22 83 ALA A C 1
ATOM 662 O O . ALA A 1 83 ? 13.257 17.825 9.646 1.00 35.22 83 ALA A O 1
ATOM 663 N N . ARG A 1 84 ? 12.159 19.674 10.326 1.00 34.47 84 ARG A N 1
ATOM 664 C CA . ARG A 1 84 ? 12.052 19.372 11.755 1.00 34.47 84 ARG A CA 1
ATOM 665 C C . ARG A 1 84 ? 11.367 18.015 11.978 1.00 34.47 84 ARG A C 1
ATOM 667 O O . ARG A 1 84 ? 10.248 17.801 11.536 1.00 34.47 84 ARG A O 1
ATOM 674 N N . GLN A 1 85 ? 12.083 17.125 12.660 1.00 38.22 85 GLN A N 1
ATOM 675 C CA . GLN A 1 85 ? 11.640 16.395 13.852 1.00 38.22 85 GLN A CA 1
ATOM 676 C C . GLN A 1 85 ? 10.159 15.974 13.887 1.00 38.22 85 GLN A C 1
ATOM 678 O O . GLN A 1 85 ? 9.368 16.599 14.576 1.00 38.22 85 GLN A O 1
ATOM 683 N N . GLU A 1 86 ? 9.795 14.888 13.194 1.00 36.94 86 GLU A N 1
ATOM 684 C CA . GLU A 1 86 ? 8.500 14.215 13.436 1.00 36.94 86 GLU A CA 1
ATOM 685 C C . GLU A 1 86 ? 8.434 12.723 13.042 1.00 36.94 86 GLU A C 1
ATOM 687 O O . GLU A 1 86 ? 7.397 12.088 13.192 1.00 36.94 86 GLU A O 1
ATOM 692 N N . SER A 1 87 ? 9.522 12.095 12.583 1.00 38.78 87 SER A N 1
ATOM 693 C CA . SER A 1 87 ? 9.534 10.638 12.367 1.00 38.78 87 SER A CA 1
ATOM 694 C C . SER A 1 87 ? 10.830 10.030 12.890 1.00 38.78 87 SER A C 1
ATOM 696 O O . SER A 1 87 ? 11.891 10.167 12.293 1.00 38.78 87 SER A O 1
ATOM 698 N N . GLY A 1 88 ? 10.749 9.355 14.039 1.00 38.81 88 GLY A N 1
ATOM 699 C CA . GLY A 1 88 ? 11.852 8.607 14.657 1.00 38.81 88 GLY A CA 1
ATOM 700 C C . GLY A 1 88 ? 12.223 7.320 13.908 1.00 38.81 88 GLY A C 1
ATOM 701 O O . GLY A 1 88 ? 12.529 6.311 14.536 1.00 38.81 88 GLY A O 1
ATOM 702 N N . ILE A 1 89 ? 12.145 7.322 12.577 1.00 41.72 89 ILE A N 1
ATOM 703 C CA . ILE A 1 89 ? 12.473 6.181 11.724 1.00 41.72 89 ILE A CA 1
ATOM 704 C C . ILE A 1 89 ? 13.735 6.558 10.962 1.00 41.72 89 ILE A C 1
ATOM 706 O O . ILE A 1 89 ? 13.732 7.505 10.178 1.00 41.72 89 ILE A O 1
ATOM 710 N N . ALA A 1 90 ? 14.823 5.841 11.246 1.00 42.06 90 ALA A N 1
ATOM 711 C CA . ALA A 1 90 ? 16.123 6.085 10.642 1.00 42.06 90 ALA A CA 1
ATOM 712 C C . ALA A 1 90 ? 16.004 6.041 9.103 1.00 42.06 90 ALA A C 1
ATOM 714 O O . ALA A 1 90 ? 15.605 5.006 8.567 1.00 42.06 90 ALA A O 1
ATOM 715 N N . PRO A 1 91 ? 16.336 7.134 8.388 1.00 48.91 91 PRO A N 1
ATOM 716 C CA . PRO A 1 91 ? 16.270 7.188 6.927 1.00 48.91 91 PRO A CA 1
ATOM 717 C C . PRO A 1 91 ? 17.343 6.330 6.237 1.00 48.91 91 PRO A C 1
ATOM 719 O O . PRO A 1 91 ? 17.325 6.214 5.017 1.00 48.91 91 PRO A O 1
ATOM 722 N N . ASP A 1 92 ? 18.246 5.721 7.005 1.00 53.28 92 ASP A N 1
ATOM 723 C CA . ASP A 1 92 ? 19.402 4.985 6.508 1.00 53.28 92 ASP A CA 1
ATOM 724 C C . ASP A 1 92 ? 19.310 3.489 6.856 1.00 53.28 92 ASP A C 1
ATOM 726 O O . ASP A 1 92 ? 20.045 2.941 7.681 1.00 53.28 92 ASP A O 1
ATOM 730 N N . ALA A 1 93 ? 18.298 2.828 6.294 1.00 63.72 93 ALA A N 1
ATOM 731 C CA . ALA A 1 93 ? 18.089 1.404 6.490 1.00 63.72 93 ALA A CA 1
ATOM 732 C C . ALA A 1 93 ? 18.819 0.595 5.415 1.00 63.72 93 ALA A C 1
ATOM 734 O O . ALA A 1 93 ? 18.412 0.587 4.260 1.00 63.72 93 ALA A O 1
ATOM 735 N N . THR A 1 94 ? 19.857 -0.154 5.796 1.00 77.12 94 THR A N 1
ATOM 736 C CA . THR A 1 94 ? 20.525 -1.085 4.873 1.00 77.12 94 THR A CA 1
ATOM 737 C C . THR A 1 94 ? 19.535 -2.136 4.353 1.00 77.12 94 THR A C 1
ATOM 739 O O . THR A 1 94 ? 18.709 -2.643 5.120 1.00 77.12 94 THR A O 1
ATOM 742 N N . LEU A 1 95 ? 19.675 -2.575 3.096 1.00 81.62 95 LEU A N 1
ATOM 743 C CA . LEU A 1 95 ? 18.863 -3.644 2.493 1.00 81.62 95 LEU A CA 1
ATOM 744 C C . LEU A 1 95 ? 18.749 -4.906 3.364 1.00 81.62 95 LEU A C 1
ATOM 746 O O . LEU A 1 95 ? 17.689 -5.526 3.428 1.00 81.62 95 LEU A O 1
ATOM 750 N N . LYS A 1 96 ? 19.808 -5.273 4.097 1.00 82.81 96 LYS A N 1
ATOM 751 C CA . LYS A 1 96 ? 19.777 -6.389 5.058 1.00 82.81 96 LYS A CA 1
ATOM 752 C C . LYS A 1 96 ? 18.720 -6.187 6.150 1.00 82.81 96 LYS A C 1
ATOM 754 O O . LYS A 1 96 ? 17.996 -7.122 6.489 1.00 82.81 96 LYS A O 1
ATOM 759 N N . MET A 1 97 ? 18.618 -4.973 6.690 1.00 82.75 97 MET A N 1
ATOM 760 C CA . MET A 1 97 ? 17.607 -4.630 7.684 1.00 82.75 97 MET A CA 1
ATOM 761 C C . MET A 1 97 ? 16.216 -4.640 7.054 1.00 82.75 97 MET A C 1
ATOM 763 O O . MET A 1 97 ? 15.322 -5.280 7.599 1.00 82.75 97 MET A O 1
ATOM 767 N N . LEU A 1 98 ? 16.044 -4.030 5.878 1.00 85.25 98 LEU A N 1
ATOM 768 C CA . LEU A 1 98 ? 14.765 -4.039 5.161 1.00 85.25 98 LEU A CA 1
ATOM 769 C C . LEU A 1 98 ? 14.273 -5.465 4.878 1.00 85.25 98 LEU A C 1
ATOM 771 O O . LEU A 1 98 ? 13.107 -5.771 5.111 1.00 85.25 98 LEU A O 1
ATOM 775 N N . ARG A 1 99 ? 15.166 -6.375 4.470 1.00 87.50 99 ARG A N 1
ATOM 776 C CA . ARG A 1 99 ? 14.851 -7.799 4.259 1.00 87.50 99 ARG A CA 1
ATOM 777 C C . ARG A 1 99 ? 14.379 -8.479 5.538 1.00 87.50 99 ARG A C 1
ATOM 779 O O . ARG A 1 99 ? 13.373 -9.180 5.511 1.00 87.50 99 ARG A O 1
ATOM 786 N N . LEU A 1 100 ? 15.057 -8.251 6.665 1.00 86.25 100 LEU A N 1
ATOM 787 C CA . LEU A 1 100 ? 14.655 -8.822 7.956 1.00 86.25 100 LEU A CA 1
ATOM 788 C C . LEU A 1 100 ? 13.266 -8.334 8.386 1.00 86.25 100 LEU A C 1
ATOM 790 O O . LEU A 1 100 ? 12.446 -9.106 8.883 1.00 86.25 100 LEU A O 1
ATOM 794 N N . GLN A 1 101 ? 13.007 -7.047 8.185 1.00 83.62 101 GLN A N 1
ATOM 795 C CA . GLN A 1 101 ? 11.718 -6.430 8.460 1.00 83.62 101 GLN A CA 1
ATOM 796 C C . GLN A 1 101 ? 10.627 -7.039 7.563 1.00 83.62 101 GLN A C 1
ATOM 798 O O . GLN A 1 101 ? 9.572 -7.474 8.035 1.00 83.62 101 GLN A O 1
ATOM 803 N N . TYR A 1 102 ? 10.916 -7.143 6.273 1.00 88.31 102 TYR A N 1
ATOM 804 C CA . TYR A 1 102 ? 10.006 -7.658 5.265 1.00 88.31 102 TYR A CA 1
ATOM 805 C C . TYR A 1 102 ? 9.709 -9.156 5.396 1.00 88.31 102 TYR A C 1
ATOM 807 O O . TYR A 1 102 ? 8.592 -9.588 5.130 1.00 88.31 102 TYR A O 1
ATOM 815 N N . ALA A 1 103 ? 10.660 -9.951 5.891 1.00 87.25 103 ALA A N 1
ATOM 816 C CA . ALA A 1 103 ? 10.505 -11.396 6.066 1.00 87.25 103 ALA A CA 1
ATOM 817 C C . ALA A 1 103 ? 9.318 -11.782 6.961 1.00 87.25 103 ALA A C 1
ATOM 819 O O . ALA A 1 103 ? 8.765 -12.872 6.827 1.00 87.25 103 ALA A O 1
ATOM 820 N N . LYS A 1 104 ? 8.910 -10.890 7.871 1.00 85.44 104 LYS A N 1
ATOM 821 C CA . LYS A 1 104 ? 7.768 -11.122 8.756 1.00 85.44 104 LYS A CA 1
ATOM 822 C C . LYS A 1 104 ? 6.421 -10.763 8.114 1.00 85.44 104 LYS A C 1
ATOM 824 O O . LYS A 1 104 ? 5.395 -10.988 8.762 1.00 85.44 104 LYS A O 1
ATOM 829 N N . ALA A 1 105 ? 6.399 -10.136 6.938 1.00 89.56 105 ALA A N 1
ATOM 830 C CA . ALA A 1 105 ? 5.170 -9.716 6.272 1.00 89.56 105 ALA A CA 1
ATOM 831 C C . ALA A 1 105 ? 4.298 -10.929 5.893 1.00 89.56 105 ALA A C 1
ATOM 833 O O . ALA A 1 105 ? 4.832 -12.005 5.596 1.00 89.56 105 ALA A O 1
ATOM 834 N N . PRO A 1 106 ? 2.963 -10.783 5.915 1.00 91.25 106 PRO A N 1
ATOM 835 C CA . PRO A 1 106 ? 2.056 -11.863 5.556 1.00 91.25 106 PRO A CA 1
ATOM 836 C C . PRO A 1 106 ? 2.259 -12.308 4.103 1.00 91.25 106 PRO A C 1
ATOM 838 O O . PRO A 1 106 ? 2.846 -11.612 3.269 1.00 91.25 106 PRO A O 1
ATOM 841 N N . SER A 1 107 ? 1.775 -13.508 3.797 1.00 87.25 107 SER A N 1
ATOM 842 C CA . SER A 1 107 ? 1.689 -13.992 2.419 1.00 87.25 107 SER A CA 1
ATOM 843 C C . SER A 1 107 ? 0.774 -13.094 1.576 1.00 87.25 107 SER A C 1
ATOM 845 O O . SER A 1 107 ? -0.143 -12.481 2.127 1.00 87.25 107 SER A O 1
ATOM 847 N N . PRO A 1 108 ? 0.997 -13.022 0.252 1.00 84.81 108 PRO A N 1
ATOM 848 C CA . PRO A 1 108 ? 0.120 -12.267 -0.627 1.00 84.81 108 PRO A CA 1
ATOM 849 C C . PRO A 1 108 ? -1.319 -12.794 -0.553 1.00 84.81 108 PRO A C 1
ATOM 851 O O . PRO A 1 108 ? -1.528 -13.995 -0.364 1.00 84.81 108 PRO A O 1
ATOM 854 N N . PRO A 1 109 ? -2.316 -11.915 -0.734 1.00 81.50 109 PRO A N 1
ATOM 855 C CA . PRO A 1 109 ? -3.719 -12.295 -0.604 1.00 81.50 109 PRO A CA 1
ATOM 856 C C . PRO A 1 109 ? -4.219 -13.196 -1.744 1.00 81.50 109 PRO A C 1
ATOM 858 O O . PRO A 1 109 ? -5.107 -14.020 -1.544 1.00 81.50 109 PRO A O 1
ATOM 861 N N . LEU A 1 110 ? -3.648 -13.069 -2.944 1.00 80.69 110 LEU A N 1
ATOM 862 C CA . LEU A 1 110 ? -4.019 -13.867 -4.116 1.00 80.69 110 LEU A CA 1
ATOM 863 C C . LEU A 1 110 ? -3.377 -15.264 -4.045 1.00 80.69 110 LEU A C 1
ATOM 865 O O . LEU A 1 110 ? -2.151 -15.375 -4.082 1.00 80.69 110 LEU A O 1
ATOM 869 N N . LYS A 1 111 ? -4.195 -16.334 -4.026 1.00 69.38 111 LYS A N 1
ATOM 870 C CA . LYS A 1 111 ? -3.725 -17.737 -3.904 1.00 69.38 111 LYS A CA 1
ATOM 871 C C . LYS A 1 111 ? -2.751 -18.165 -5.014 1.00 69.38 111 LYS A C 1
ATOM 873 O O . LYS A 1 111 ? -1.887 -18.998 -4.769 1.00 69.38 111 LYS A O 1
ATOM 878 N N . ASN A 1 112 ? -2.867 -17.569 -6.204 1.00 62.69 112 ASN A N 1
ATOM 879 C CA . ASN A 1 112 ? -2.022 -17.841 -7.374 1.00 62.69 112 ASN A CA 1
ATOM 880 C C . ASN A 1 112 ? -1.273 -16.592 -7.854 1.00 62.69 112 ASN A C 1
ATOM 882 O O . ASN A 1 112 ? -1.069 -16.432 -9.060 1.00 62.69 112 ASN A O 1
ATOM 886 N N . ALA A 1 113 ? -0.918 -15.675 -6.946 1.00 62.81 113 ALA A N 1
ATOM 887 C CA . ALA A 1 113 ? -0.100 -14.528 -7.323 1.00 62.81 113 ALA A CA 1
ATOM 888 C C . ALA A 1 113 ? 1.123 -15.028 -8.119 1.00 62.81 113 ALA A C 1
ATOM 890 O O . ALA A 1 113 ? 1.777 -15.975 -7.660 1.00 62.81 113 ALA A O 1
ATOM 891 N N . PRO A 1 114 ? 1.414 -14.459 -9.311 1.00 55.34 114 PRO A N 1
ATOM 892 C CA . PRO A 1 114 ? 2.605 -14.832 -10.068 1.00 55.34 114 PRO A CA 1
ATOM 893 C C . PRO A 1 114 ? 3.782 -14.743 -9.115 1.00 55.34 114 PRO A C 1
ATOM 895 O O . PRO A 1 114 ? 3.815 -13.787 -8.344 1.00 55.34 114 PRO A O 1
ATOM 898 N N . ALA A 1 115 ? 4.653 -15.760 -9.119 1.00 53.25 115 ALA A N 1
ATOM 899 C CA . ALA A 1 115 ? 5.700 -15.949 -8.121 1.00 53.25 115 ALA A CA 1
ATOM 900 C C . ALA A 1 115 ? 6.396 -14.616 -7.832 1.00 53.25 115 ALA A C 1
ATOM 902 O O . ALA A 1 115 ? 7.294 -14.206 -8.568 1.00 53.25 115 ALA A O 1
ATOM 903 N N . ALA A 1 116 ? 5.924 -13.924 -6.790 1.00 55.22 116 ALA A N 1
ATOM 904 C CA . ALA A 1 116 ? 6.523 -12.688 -6.345 1.00 55.22 116 ALA A CA 1
ATOM 905 C C . ALA A 1 116 ? 7.974 -13.043 -6.063 1.00 55.22 116 ALA A C 1
ATOM 907 O O . ALA A 1 116 ? 8.252 -14.159 -5.595 1.00 55.22 116 ALA A O 1
ATOM 908 N N . HIS A 1 117 ? 8.895 -12.153 -6.425 1.00 59.69 117 HIS A N 1
ATOM 909 C CA . HIS A 1 117 ? 10.293 -12.394 -6.122 1.00 59.69 117 HIS A CA 1
ATOM 910 C C . HIS A 1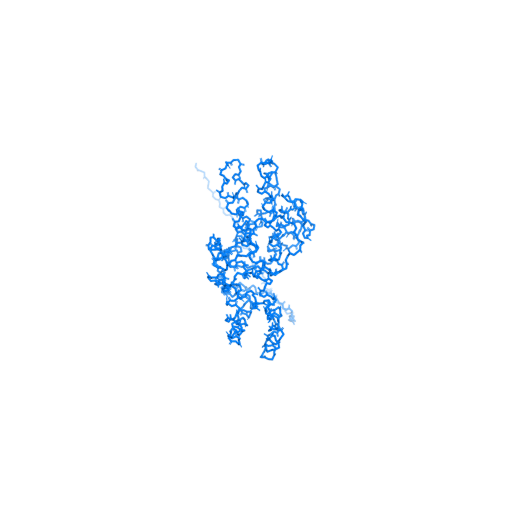 117 ? 10.373 -12.822 -4.655 1.00 59.69 117 HIS A C 1
ATOM 912 O O . HIS A 1 117 ? 9.808 -12.173 -3.777 1.00 59.69 117 HIS A O 1
ATOM 918 N N . ARG A 1 118 ? 10.985 -13.983 -4.386 1.00 65.31 118 ARG A N 1
ATOM 919 C CA . ARG A 1 118 ? 11.028 -14.522 -3.013 1.00 65.31 118 ARG A CA 1
ATOM 920 C C . ARG A 1 118 ? 11.848 -13.623 -2.086 1.00 65.31 118 ARG A C 1
ATOM 922 O O . ARG A 1 118 ? 11.896 -13.866 -0.883 1.00 65.31 118 ARG A O 1
ATOM 929 N N . ASP A 1 119 ? 12.495 -12.621 -2.668 1.00 83.56 119 ASP A N 1
ATOM 930 C CA . ASP A 1 119 ? 13.432 -11.735 -2.043 1.00 83.56 119 ASP A CA 1
ATOM 931 C C . ASP A 1 119 ? 13.162 -10.260 -2.369 1.00 83.56 119 ASP A C 1
ATOM 933 O O . ASP A 1 119 ? 12.888 -9.898 -3.513 1.00 83.56 119 ASP A O 1
ATOM 937 N N . LEU A 1 120 ? 13.306 -9.405 -1.354 1.00 88.62 120 LEU A N 1
ATOM 938 C CA . LEU A 1 120 ? 13.049 -7.966 -1.449 1.00 88.62 120 LEU A CA 1
ATOM 939 C C . LEU A 1 120 ? 14.004 -7.260 -2.419 1.00 88.62 120 LEU A C 1
ATOM 941 O O . LEU A 1 120 ? 13.602 -6.304 -3.072 1.00 88.62 120 LEU A O 1
ATOM 945 N N . GLU A 1 121 ? 15.262 -7.702 -2.504 1.00 89.88 121 GLU A N 1
ATOM 946 C CA . GLU A 1 121 ? 16.244 -7.115 -3.425 1.00 89.88 121 GLU A CA 1
ATOM 947 C C . GLU A 1 121 ? 15.779 -7.248 -4.875 1.00 89.88 121 GLU A C 1
ATOM 949 O O . GLU A 1 121 ? 15.779 -6.276 -5.628 1.00 89.88 121 GLU A O 1
ATOM 954 N N . ASP A 1 122 ? 15.312 -8.437 -5.242 1.00 88.94 122 ASP A N 1
ATOM 955 C CA . ASP A 1 122 ? 14.780 -8.697 -6.571 1.00 88.94 122 ASP A CA 1
ATOM 956 C C . ASP A 1 122 ? 13.470 -7.923 -6.826 1.00 88.94 122 ASP A C 1
ATOM 958 O O . ASP A 1 122 ? 13.283 -7.409 -7.928 1.00 88.94 122 ASP A O 1
ATOM 962 N N . GLU A 1 123 ? 12.592 -7.759 -5.822 1.00 90.88 123 GLU A N 1
ATOM 963 C CA . GLU A 1 123 ? 11.403 -6.891 -5.943 1.00 90.88 123 GLU A CA 1
ATOM 964 C C . GLU A 1 123 ? 11.771 -5.420 -6.180 1.00 90.88 123 GLU A C 1
ATOM 966 O O . GLU A 1 123 ? 11.134 -4.749 -6.994 1.00 90.88 123 GLU A O 1
ATOM 971 N N . LEU A 1 124 ? 12.799 -4.919 -5.490 1.00 92.19 124 LEU A N 1
ATOM 972 C CA . LEU A 1 124 ? 13.304 -3.557 -5.663 1.00 92.19 124 LEU A CA 1
ATOM 973 C C . LEU A 1 124 ? 13.885 -3.362 -7.062 1.00 92.19 124 LEU A C 1
ATOM 975 O O . LEU A 1 124 ? 13.537 -2.397 -7.735 1.00 92.19 124 LEU A O 1
ATOM 979 N N . ILE A 1 125 ? 14.725 -4.290 -7.527 1.00 92.25 125 ILE A N 1
ATOM 980 C CA . ILE A 1 125 ? 15.304 -4.238 -8.876 1.00 92.25 125 ILE A CA 1
ATOM 981 C C . ILE A 1 125 ? 14.201 -4.262 -9.929 1.00 92.25 125 ILE A C 1
ATOM 983 O O . ILE A 1 125 ? 14.223 -3.456 -10.857 1.00 92.25 125 ILE A O 1
ATOM 987 N N . ALA A 1 126 ? 13.224 -5.155 -9.779 1.00 91.56 126 ALA A N 1
ATOM 988 C CA . ALA A 1 126 ? 12.094 -5.239 -10.688 1.00 91.56 126 ALA A CA 1
ATOM 989 C C . ALA A 1 126 ? 11.302 -3.930 -10.736 1.00 91.56 126 ALA A C 1
ATOM 991 O O . ALA A 1 126 ? 11.015 -3.443 -11.824 1.00 91.56 126 ALA A O 1
ATOM 992 N N . LEU A 1 127 ? 11.003 -3.329 -9.581 1.00 92.88 127 LEU A N 1
ATOM 993 C CA . LEU A 1 127 ? 10.303 -2.046 -9.511 1.00 92.88 127 LEU A CA 1
ATOM 994 C C . LEU A 1 127 ? 11.114 -0.906 -10.150 1.00 92.88 127 LEU A C 1
ATOM 996 O O . LEU A 1 127 ? 10.559 -0.103 -10.896 1.00 92.88 127 LEU A O 1
ATOM 1000 N N . VAL A 1 128 ? 12.426 -0.852 -9.905 1.00 94.56 128 VAL A N 1
ATOM 1001 C CA . VAL A 1 128 ? 13.321 0.147 -10.510 1.00 94.56 128 VAL A CA 1
ATOM 1002 C C . VAL A 1 128 ? 13.366 0.000 -12.030 1.00 94.56 128 VAL A C 1
ATOM 1004 O O . VAL A 1 128 ? 13.276 1.001 -12.737 1.00 94.56 128 VAL A O 1
ATOM 1007 N N . ILE A 1 129 ? 13.468 -1.227 -12.545 1.00 93.81 129 ILE A N 1
ATOM 1008 C CA . ILE A 1 129 ? 13.459 -1.488 -13.991 1.00 93.81 129 ILE A CA 1
ATOM 1009 C C . ILE A 1 129 ? 12.128 -1.076 -14.602 1.00 93.81 129 ILE A C 1
ATOM 1011 O O . ILE A 1 129 ? 12.098 -0.360 -15.602 1.00 93.81 129 ILE A O 1
ATOM 1015 N N . ASP A 1 130 ? 11.035 -1.500 -13.979 1.00 92.56 130 ASP A N 1
ATOM 1016 C CA . ASP A 1 130 ? 9.689 -1.189 -14.428 1.00 92.56 130 ASP A CA 1
ATOM 1017 C C . ASP A 1 130 ? 9.475 0.323 -14.549 1.00 92.56 130 ASP A C 1
ATOM 1019 O O . ASP A 1 130 ? 8.935 0.785 -15.549 1.00 92.56 130 ASP A O 1
ATOM 1023 N N . ARG A 1 131 ? 9.957 1.089 -13.567 1.00 93.06 131 ARG A N 1
ATOM 1024 C CA . ARG A 1 131 ? 9.883 2.555 -13.546 1.00 93.06 131 ARG A CA 1
ATOM 1025 C C . ARG A 1 131 ? 10.841 3.242 -14.513 1.00 93.06 131 ARG A C 1
ATOM 1027 O O . ARG A 1 131 ? 10.519 4.294 -15.047 1.00 93.06 131 ARG A O 1
ATOM 1034 N N . ALA A 1 132 ? 12.044 2.710 -14.702 1.00 93.88 132 ALA A N 1
ATOM 1035 C CA . ALA A 1 132 ? 13.047 3.361 -15.541 1.00 93.88 132 ALA A CA 1
ATOM 1036 C C . ALA A 1 132 ? 12.802 3.114 -17.038 1.00 93.88 132 ALA A C 1
ATOM 1038 O O . ALA A 1 132 ? 13.093 3.993 -17.855 1.00 93.88 132 ALA A O 1
ATOM 1039 N N . PHE A 1 133 ? 12.269 1.940 -17.391 1.00 93.00 133 PHE A N 1
ATOM 1040 C CA . PHE A 1 133 ? 12.224 1.458 -18.775 1.00 93.00 133 PHE A CA 1
ATOM 1041 C C . PHE A 1 133 ? 10.827 1.104 -19.281 1.00 93.00 133 PHE A C 1
ATOM 1043 O O . PHE A 1 133 ? 10.639 1.072 -20.491 1.00 93.00 133 PHE A O 1
ATOM 1050 N N . LEU A 1 134 ? 9.863 0.807 -18.402 1.00 89.81 134 LEU A N 1
ATOM 1051 C CA . LEU A 1 134 ? 8.608 0.154 -18.792 1.00 89.81 134 LEU A CA 1
ATOM 1052 C C . LEU A 1 134 ? 7.358 0.983 -18.454 1.00 89.81 134 LEU A C 1
ATOM 1054 O O . LEU A 1 134 ? 6.281 0.408 -18.307 1.00 89.81 134 LEU A O 1
ATOM 1058 N N . ASP A 1 135 ? 7.455 2.306 -18.309 1.00 82.25 135 ASP A N 1
ATOM 1059 C CA . ASP A 1 135 ? 6.261 3.152 -18.119 1.00 82.25 135 ASP A CA 1
ATOM 1060 C C . ASP A 1 135 ? 5.276 2.999 -19.307 1.00 82.25 135 ASP A C 1
ATOM 1062 O O . ASP A 1 135 ? 4.076 2.872 -19.088 1.00 82.25 135 ASP A O 1
ATOM 1066 N N . GLU A 1 136 ? 5.784 2.854 -20.539 1.00 81.19 136 GLU A N 1
ATOM 1067 C CA . GLU A 1 136 ? 5.010 2.658 -21.785 1.00 81.19 136 GLU A CA 1
ATOM 1068 C C . GLU A 1 136 ? 5.185 1.234 -22.354 1.00 81.19 136 GLU A C 1
ATOM 1070 O O . GLU A 1 136 ? 5.376 1.013 -23.548 1.00 81.19 136 GLU A O 1
ATOM 1075 N N . ALA A 1 137 ? 5.158 0.221 -21.481 1.00 80.44 137 ALA A N 1
ATOM 1076 C CA . ALA A 1 137 ? 5.449 -1.170 -21.858 1.00 80.44 137 ALA A CA 1
ATOM 1077 C C . ALA A 1 137 ? 4.589 -1.716 -23.017 1.00 80.44 137 ALA A C 1
ATOM 1079 O O . ALA A 1 137 ? 5.063 -2.552 -23.788 1.00 80.44 137 ALA A O 1
ATOM 1080 N N . ASP A 1 138 ? 3.340 -1.262 -23.140 1.00 83.06 138 ASP A N 1
ATOM 1081 C CA . ASP A 1 138 ? 2.397 -1.732 -24.165 1.00 83.06 138 ASP A CA 1
ATOM 1082 C C . ASP A 1 138 ? 2.763 -1.267 -25.589 1.00 83.06 138 ASP A C 1
ATOM 1084 O O . ASP A 1 138 ? 2.316 -1.877 -26.573 1.00 83.06 138 ASP A O 1
ATOM 1088 N N . GLU A 1 139 ? 3.602 -0.232 -25.696 1.00 85.81 139 GLU A N 1
ATOM 1089 C CA . GLU A 1 139 ? 4.133 0.302 -26.956 1.00 85.81 139 GLU A CA 1
ATOM 1090 C C . GLU A 1 139 ? 5.393 -0.443 -27.421 1.00 85.81 139 GLU A C 1
ATOM 1092 O O . GLU A 1 139 ? 5.724 -0.449 -28.607 1.00 85.81 139 GLU A O 1
ATOM 1097 N N . ILE A 1 140 ? 6.072 -1.154 -26.516 1.00 90.06 140 ILE A N 1
ATOM 1098 C CA . ILE A 1 140 ? 7.287 -1.914 -26.823 1.00 90.06 140 ILE A CA 1
ATOM 1099 C C . ILE A 1 140 ? 6.897 -3.259 -27.446 1.00 90.06 140 ILE A C 1
ATOM 1101 O O . ILE A 1 140 ? 6.698 -4.252 -26.742 1.00 90.06 140 ILE A O 1
ATOM 1105 N N . ARG A 1 141 ? 6.759 -3.289 -28.775 1.00 90.31 141 ARG A N 1
ATOM 1106 C CA . ARG A 1 141 ? 6.341 -4.485 -29.538 1.00 90.31 141 ARG A CA 1
ATOM 1107 C C . ARG A 1 141 ? 7.388 -5.020 -30.511 1.00 90.31 141 ARG A C 1
ATOM 1109 O O . ARG A 1 141 ? 7.198 -6.104 -31.058 1.00 90.31 141 ARG A O 1
ATOM 1116 N N . ASP A 1 142 ? 8.482 -4.295 -30.692 1.00 91.81 142 ASP A N 1
ATOM 1117 C CA . ASP A 1 142 ? 9.596 -4.667 -31.556 1.00 91.81 142 ASP A CA 1
ATOM 1118 C C . ASP A 1 142 ? 10.944 -4.239 -30.950 1.00 91.81 142 ASP A C 1
ATOM 1120 O O . ASP A 1 142 ? 11.014 -3.577 -29.910 1.00 91.81 142 ASP A O 1
ATOM 1124 N N . GLU A 1 143 ? 12.026 -4.674 -31.594 1.00 92.75 143 GLU A N 1
ATOM 1125 C CA . GLU A 1 143 ? 13.402 -4.396 -31.176 1.00 92.75 143 GLU A CA 1
ATOM 1126 C C . GLU A 1 143 ? 13.723 -2.895 -31.194 1.00 92.75 143 GLU A C 1
ATOM 1128 O O . GLU A 1 143 ? 14.361 -2.389 -30.273 1.00 92.75 143 GLU A O 1
ATOM 1133 N N . MET A 1 144 ? 13.223 -2.156 -32.188 1.00 94.19 144 MET A N 1
ATOM 1134 C CA . MET A 1 144 ? 13.483 -0.722 -32.322 1.00 94.19 144 MET A CA 1
ATOM 1135 C C . MET A 1 144 ? 12.867 0.070 -31.159 1.00 94.19 144 MET A C 1
ATOM 1137 O O . MET A 1 144 ? 13.525 0.947 -30.587 1.00 94.19 144 MET A O 1
ATOM 1141 N N . ALA A 1 145 ? 11.628 -0.255 -30.784 1.00 93.19 145 ALA A N 1
ATOM 1142 C CA . ALA A 1 145 ? 10.943 0.315 -29.631 1.00 93.19 145 ALA A CA 1
ATOM 1143 C C . ALA A 1 145 ? 11.643 -0.067 -28.318 1.00 93.19 145 ALA A C 1
ATOM 1145 O O . ALA A 1 145 ? 11.802 0.773 -27.429 1.00 93.19 145 ALA A O 1
ATOM 1146 N N . PHE A 1 146 ? 12.124 -1.308 -28.203 1.00 94.25 146 PHE A N 1
ATOM 1147 C CA . PHE A 1 146 ? 12.873 -1.761 -27.031 1.00 94.25 146 PHE A CA 1
ATOM 1148 C C . PHE A 1 146 ? 14.196 -0.999 -26.860 1.00 94.25 146 PHE A C 1
ATOM 1150 O O . PHE A 1 146 ? 14.489 -0.495 -25.773 1.00 94.25 146 PHE A O 1
ATOM 1157 N N . ASP A 1 147 ? 14.962 -0.826 -27.936 1.00 93.75 147 ASP A N 1
ATOM 1158 C CA . ASP A 1 147 ? 16.202 -0.050 -27.921 1.00 93.75 147 ASP A CA 1
ATOM 1159 C C . ASP A 1 147 ? 15.962 1.428 -27.600 1.00 93.75 147 ASP A C 1
ATOM 1161 O O . ASP A 1 147 ? 16.747 2.052 -26.876 1.00 93.75 147 ASP A O 1
ATOM 1165 N N . ALA A 1 148 ? 14.868 2.002 -28.109 1.00 93.00 148 ALA A N 1
ATOM 1166 C CA . ALA A 1 148 ? 14.458 3.357 -27.761 1.00 93.00 148 ALA A CA 1
ATOM 1167 C C . ALA A 1 148 ? 14.163 3.483 -26.257 1.00 93.00 148 ALA A C 1
ATOM 1169 O O . ALA A 1 148 ? 14.685 4.397 -25.609 1.00 93.00 148 ALA A O 1
ATOM 1170 N N . ALA A 1 149 ? 13.424 2.529 -25.682 1.00 93.38 149 ALA A N 1
ATOM 1171 C CA . ALA A 1 149 ? 13.144 2.480 -24.250 1.00 93.38 149 ALA A CA 1
ATOM 1172 C C . ALA A 1 149 ? 14.429 2.342 -23.412 1.00 93.38 149 ALA A C 1
ATOM 1174 O O . ALA A 1 149 ? 14.596 3.046 -22.412 1.00 93.38 149 ALA A O 1
ATOM 1175 N N . LEU A 1 150 ? 15.386 1.506 -23.838 1.00 93.75 150 LEU A N 1
ATOM 1176 C CA . LEU A 1 150 ? 16.689 1.386 -23.176 1.00 93.75 150 LEU A CA 1
ATOM 1177 C C . LEU A 1 150 ? 17.472 2.703 -23.202 1.00 93.75 150 LEU A C 1
ATOM 1179 O O . LEU A 1 150 ? 17.991 3.126 -22.165 1.00 93.75 150 LEU A O 1
ATOM 1183 N N . ARG A 1 151 ? 17.553 3.372 -24.360 1.00 93.81 151 ARG A N 1
ATOM 1184 C CA . ARG A 1 151 ? 18.244 4.667 -24.486 1.00 93.81 151 ARG A CA 1
ATOM 1185 C C . ARG A 1 151 ? 17.614 5.736 -23.592 1.00 93.81 151 ARG A C 1
ATOM 1187 O O . ARG A 1 151 ? 18.345 6.459 -22.919 1.00 93.81 151 ARG A O 1
ATOM 1194 N N . ALA A 1 152 ? 16.285 5.803 -23.541 1.00 92.38 152 ALA A N 1
ATOM 1195 C CA . ALA A 1 152 ? 15.560 6.765 -22.712 1.00 92.38 152 ALA A CA 1
ATOM 1196 C C . ALA A 1 152 ? 15.661 6.460 -21.204 1.00 92.38 152 ALA A C 1
ATOM 1198 O O . ALA A 1 152 ? 15.724 7.370 -20.374 1.00 92.38 152 ALA A O 1
ATOM 1199 N N . GLY A 1 153 ? 15.679 5.180 -20.823 1.00 93.25 153 GLY A N 1
ATOM 1200 C CA . GLY A 1 153 ? 15.682 4.762 -19.421 1.00 93.25 153 GLY A CA 1
ATOM 1201 C C . GLY A 1 153 ? 17.049 4.817 -18.738 1.00 93.25 153 GLY A C 1
ATOM 1202 O O . GLY A 1 153 ? 17.120 5.164 -17.556 1.00 93.25 153 GLY A O 1
ATOM 1203 N N . ARG A 1 154 ? 18.147 4.541 -19.461 1.00 93.75 154 ARG A N 1
ATOM 1204 C CA . ARG A 1 154 ? 19.510 4.466 -18.890 1.00 93.75 154 ARG A CA 1
ATOM 1205 C C . ARG A 1 154 ? 19.903 5.703 -18.062 1.00 93.75 154 ARG A C 1
ATOM 1207 O O . ARG A 1 154 ? 20.329 5.510 -16.923 1.00 93.75 154 ARG A O 1
ATOM 1214 N N . PRO A 1 155 ? 19.723 6.952 -18.539 1.00 93.88 155 PRO A N 1
ATOM 1215 C CA . PRO A 1 155 ? 20.080 8.142 -17.758 1.00 93.88 155 PRO A CA 1
ATOM 1216 C C . PRO A 1 155 ? 19.242 8.316 -16.483 1.00 93.88 155 PRO A C 1
ATOM 1218 O O . PRO A 1 155 ? 19.712 8.884 -15.500 1.00 93.88 155 PRO A O 1
ATOM 1221 N N . ARG A 1 156 ? 17.999 7.816 -16.482 1.00 92.38 156 ARG A N 1
ATOM 1222 C CA . ARG A 1 156 ? 17.046 7.955 -15.368 1.00 92.38 156 ARG A CA 1
ATOM 1223 C C . ARG A 1 156 ? 17.214 6.876 -14.301 1.00 92.38 156 ARG A C 1
ATOM 1225 O O . ARG A 1 156 ? 16.771 7.073 -13.172 1.00 92.38 156 ARG A O 1
ATOM 1232 N N . LEU A 1 157 ? 17.872 5.761 -14.633 1.00 92.12 157 LEU A N 1
ATOM 1233 C CA . LEU A 1 157 ? 17.998 4.580 -13.776 1.00 92.12 157 LEU A CA 1
ATOM 1234 C C . LEU A 1 157 ? 18.482 4.917 -12.361 1.00 92.12 157 LEU A C 1
ATOM 1236 O O . LEU A 1 157 ? 17.929 4.419 -11.382 1.00 92.12 157 LEU A O 1
ATOM 1240 N N . HIS A 1 158 ? 19.494 5.779 -12.239 1.00 89.88 158 HIS A N 1
ATOM 1241 C CA . HIS A 1 158 ? 20.028 6.138 -10.929 1.00 89.88 158 HIS A CA 1
ATOM 1242 C C . HIS A 1 158 ? 19.026 6.936 -10.087 1.00 89.88 158 HIS A C 1
ATOM 1244 O O . HIS A 1 158 ? 18.815 6.589 -8.926 1.00 89.88 158 HIS A O 1
ATOM 1250 N N . ALA A 1 159 ? 18.401 7.964 -10.666 1.00 91.88 159 ALA A N 1
ATOM 1251 C CA . ALA A 1 159 ? 17.425 8.797 -9.968 1.00 91.88 159 ALA A CA 1
ATOM 1252 C C . ALA A 1 159 ? 16.209 7.972 -9.520 1.00 91.88 159 ALA A C 1
ATOM 1254 O O . ALA A 1 159 ? 15.829 8.018 -8.352 1.00 91.88 159 ALA A O 1
ATOM 1255 N N . VAL A 1 160 ? 15.677 7.132 -10.415 1.00 93.38 160 VAL A N 1
ATOM 1256 C CA . VAL A 1 160 ? 14.574 6.205 -10.112 1.00 93.38 160 VAL A CA 1
ATOM 1257 C C . VAL A 1 160 ? 14.965 5.224 -9.007 1.00 93.38 160 VAL A C 1
ATOM 1259 O O . VAL A 1 160 ? 14.182 4.969 -8.096 1.00 93.38 160 VAL A O 1
ATOM 1262 N N . SER A 1 161 ? 16.187 4.686 -9.047 1.00 91.88 161 SER A N 1
ATOM 1263 C CA . SER A 1 161 ? 16.679 3.796 -7.995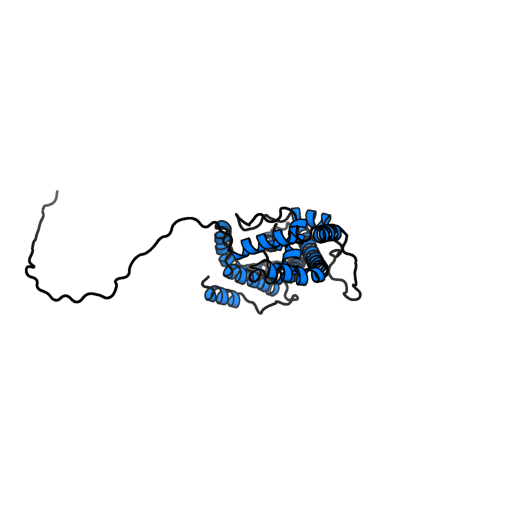 1.00 91.88 161 SER A CA 1
ATOM 1264 C C . SER A 1 161 ? 16.699 4.462 -6.621 1.00 91.88 161 SER A C 1
ATOM 1266 O O . SER A 1 161 ? 16.356 3.794 -5.647 1.00 91.88 161 SER A O 1
ATOM 1268 N N . GLN A 1 162 ? 17.107 5.731 -6.530 1.00 90.12 162 GLN A N 1
ATOM 1269 C CA . GLN A 1 162 ? 17.110 6.462 -5.261 1.00 90.12 162 GLN A CA 1
ATOM 1270 C C . GLN A 1 162 ? 15.683 6.716 -4.773 1.00 90.12 162 GLN A C 1
ATOM 1272 O O . GLN A 1 162 ? 15.369 6.386 -3.633 1.00 90.12 162 GLN A O 1
ATOM 1277 N N . GLU A 1 163 ? 14.793 7.184 -5.652 1.00 92.50 163 GLU A N 1
ATOM 1278 C CA . GLU A 1 163 ? 13.386 7.434 -5.315 1.00 92.50 163 GLU A CA 1
ATOM 1279 C C . GLU A 1 163 ? 12.685 6.167 -4.790 1.00 92.50 163 GLU A C 1
ATOM 1281 O O . GLU A 1 163 ? 12.021 6.192 -3.749 1.00 92.50 163 GLU A O 1
ATOM 1286 N N . VAL A 1 164 ? 12.870 5.031 -5.475 1.00 92.94 164 VAL A N 1
ATOM 1287 C CA . VAL A 1 164 ? 12.327 3.734 -5.045 1.00 92.94 164 VAL A CA 1
ATOM 1288 C C . VAL A 1 164 ? 12.912 3.322 -3.695 1.00 92.94 164 VAL A C 1
ATOM 1290 O O . VAL A 1 164 ? 12.162 2.921 -2.803 1.00 92.94 164 VAL A O 1
ATOM 1293 N N . HIS A 1 165 ? 14.230 3.433 -3.516 1.00 89.38 165 HIS A N 1
ATOM 1294 C CA . HIS A 1 165 ? 14.883 3.042 -2.270 1.00 89.38 165 HIS A CA 1
ATOM 1295 C C . HIS A 1 165 ? 14.405 3.881 -1.077 1.00 89.38 165 HIS A C 1
ATOM 1297 O O . HIS A 1 165 ? 14.072 3.324 -0.028 1.00 89.38 165 HIS A O 1
ATOM 1303 N N . GLU A 1 166 ? 14.319 5.203 -1.232 1.00 90.44 166 GLU A N 1
ATOM 1304 C CA . GLU A 1 166 ? 13.833 6.118 -0.196 1.00 90.44 166 GLU A CA 1
ATOM 1305 C C . GLU A 1 166 ? 12.384 5.818 0.194 1.00 90.44 166 GLU A C 1
ATOM 1307 O O . GLU A 1 166 ? 12.066 5.704 1.385 1.00 90.44 166 GLU A O 1
ATOM 1312 N N . LEU A 1 167 ? 11.504 5.642 -0.797 1.00 93.44 167 LEU A N 1
ATOM 1313 C CA . LEU A 1 167 ? 10.097 5.351 -0.548 1.00 93.44 167 LEU A CA 1
ATOM 1314 C C . LEU A 1 167 ? 9.929 4.012 0.178 1.00 93.44 167 LEU A C 1
ATOM 1316 O O . LEU A 1 167 ? 9.235 3.949 1.195 1.00 93.44 167 LEU A O 1
ATOM 1320 N N . VAL A 1 168 ? 10.572 2.947 -0.308 1.00 93.44 168 VAL A N 1
ATOM 1321 C CA . VAL A 1 168 ? 10.435 1.609 0.285 1.00 93.44 168 VAL A CA 1
ATOM 1322 C C . VAL A 1 168 ? 11.053 1.551 1.680 1.00 93.44 168 VAL A C 1
ATOM 1324 O O . VAL A 1 168 ? 10.449 0.967 2.581 1.00 93.44 168 VAL A O 1
ATOM 1327 N N . SER A 1 169 ? 12.193 2.212 1.898 1.00 91.38 169 SER A N 1
ATOM 1328 C CA . SER A 1 169 ? 12.807 2.316 3.228 1.00 91.38 169 SER A CA 1
ATOM 1329 C C . SER A 1 169 ? 11.873 2.998 4.226 1.00 91.38 169 SER A C 1
ATOM 1331 O O . SER A 1 169 ? 11.680 2.505 5.339 1.00 91.38 169 SER A O 1
ATOM 1333 N N . ASN A 1 170 ? 11.223 4.090 3.813 1.00 92.50 170 ASN A N 1
ATOM 1334 C CA . ASN A 1 170 ? 10.238 4.791 4.632 1.00 92.50 170 ASN A CA 1
ATOM 1335 C C . ASN A 1 170 ? 9.018 3.902 4.950 1.00 92.50 170 ASN A C 1
ATOM 1337 O O . ASN A 1 170 ? 8.615 3.785 6.109 1.00 92.50 170 ASN A O 1
ATOM 1341 N N . ILE A 1 171 ? 8.462 3.223 3.939 1.00 95.50 171 ILE A N 1
ATOM 1342 C CA . ILE A 1 171 ? 7.317 2.311 4.100 1.00 95.50 171 ILE A CA 1
ATOM 1343 C C . ILE A 1 171 ? 7.646 1.188 5.088 1.00 95.50 171 ILE A C 1
ATOM 1345 O O . ILE A 1 171 ? 6.897 0.969 6.041 1.00 95.50 171 ILE A O 1
ATOM 1349 N N . LEU A 1 172 ? 8.760 0.478 4.885 1.00 93.69 172 LEU A N 1
ATOM 1350 C CA . LEU A 1 172 ? 9.124 -0.672 5.714 1.00 93.69 172 LEU A CA 1
ATOM 1351 C C . LEU A 1 172 ? 9.527 -0.257 7.133 1.00 93.69 172 LEU A C 1
ATOM 1353 O O . LEU A 1 172 ? 9.153 -0.934 8.094 1.00 93.69 172 LEU A O 1
ATOM 1357 N N . GLY A 1 173 ? 10.189 0.892 7.287 1.00 92.31 173 GLY A N 1
ATOM 1358 C CA . GLY A 1 173 ? 10.478 1.469 8.596 1.00 92.31 173 GLY A CA 1
ATOM 1359 C C . GLY A 1 173 ? 9.205 1.791 9.389 1.00 92.31 173 GLY A C 1
ATOM 1360 O O . GLY A 1 173 ? 9.082 1.387 10.549 1.00 92.31 173 GLY A O 1
ATOM 1361 N N . GLN A 1 174 ? 8.218 2.441 8.758 1.00 94.88 174 GLN A N 1
ATOM 1362 C CA . GLN A 1 174 ? 6.919 2.727 9.386 1.00 94.88 174 GLN A CA 1
ATOM 1363 C C . GLN A 1 174 ? 6.142 1.450 9.704 1.00 94.88 174 GLN A C 1
ATOM 1365 O O . GLN A 1 174 ? 5.632 1.297 10.816 1.00 94.88 174 GLN A O 1
ATOM 1370 N N . TYR A 1 175 ? 6.100 0.508 8.762 1.00 95.81 175 TYR A N 1
ATOM 1371 C CA . TYR A 1 175 ? 5.460 -0.793 8.937 1.00 95.81 175 TYR A CA 1
ATOM 1372 C C . TYR A 1 175 ? 5.962 -1.508 10.199 1.00 95.81 175 TYR A C 1
ATOM 1374 O O . TYR A 1 175 ? 5.165 -1.973 11.016 1.00 95.81 175 TYR A O 1
ATOM 1382 N N . GLN A 1 176 ? 7.278 -1.546 10.410 1.00 93.50 176 GLN A N 1
ATOM 1383 C CA . GLN A 1 176 ? 7.864 -2.194 11.585 1.00 93.50 176 GLN A CA 1
ATOM 1384 C C . GLN A 1 176 ? 7.581 -1.461 12.883 1.00 93.50 176 GLN A C 1
ATOM 1386 O O . GLN A 1 176 ? 7.279 -2.107 13.888 1.00 93.50 176 GLN A O 1
ATOM 1391 N N . ALA A 1 177 ? 7.675 -0.132 12.873 1.00 94.12 177 ALA A N 1
ATOM 1392 C CA . ALA A 1 177 ? 7.373 0.674 14.047 1.00 94.12 177 ALA A CA 1
ATOM 1393 C C . ALA A 1 177 ? 5.925 0.439 14.509 1.00 94.12 177 ALA A C 1
ATOM 1395 O O . ALA A 1 177 ? 5.688 0.156 15.686 1.00 94.12 177 ALA A O 1
ATOM 1396 N N . ILE A 1 178 ? 4.971 0.466 13.573 1.00 96.44 178 ILE A N 1
ATOM 1397 C CA . ILE A 1 178 ? 3.549 0.217 13.843 1.00 96.44 178 ILE A CA 1
ATOM 1398 C C . ILE A 1 178 ? 3.342 -1.215 14.335 1.00 96.44 178 ILE A C 1
ATOM 1400 O O . ILE A 1 178 ? 2.717 -1.418 15.374 1.00 96.44 178 ILE A O 1
ATOM 1404 N N . ARG A 1 179 ? 3.913 -2.212 13.649 1.00 95.06 179 ARG A N 1
ATOM 1405 C CA . ARG A 1 179 ? 3.780 -3.622 14.036 1.00 95.06 179 ARG A CA 1
ATOM 1406 C C . ARG A 1 179 ? 4.318 -3.900 15.439 1.00 95.06 179 ARG A C 1
ATOM 1408 O O . ARG A 1 179 ? 3.665 -4.588 16.220 1.00 95.06 179 ARG A O 1
ATOM 1415 N N . LYS A 1 180 ? 5.497 -3.362 15.774 1.00 94.06 180 LYS A N 1
ATOM 1416 C CA . LYS A 1 180 ? 6.098 -3.505 17.108 1.00 94.06 180 LYS A CA 1
ATOM 1417 C C . LYS A 1 180 ? 5.176 -2.922 18.177 1.00 94.06 180 LYS A C 1
ATOM 1419 O O . LYS A 1 180 ? 4.926 -3.575 19.186 1.00 94.06 180 LYS A O 1
ATOM 1424 N N . ARG A 1 181 ? 4.632 -1.727 17.938 1.00 95.19 181 ARG A N 1
ATOM 1425 C CA . ARG A 1 181 ? 3.693 -1.082 18.862 1.00 95.19 181 ARG A CA 1
ATOM 1426 C C . ARG A 1 181 ? 2.394 -1.881 19.004 1.00 95.19 181 ARG A C 1
ATOM 1428 O O . ARG A 1 181 ? 1.996 -2.141 20.131 1.00 95.19 181 ARG A O 1
ATOM 1435 N N . LEU A 1 182 ? 1.790 -2.336 17.901 1.00 94.81 182 LEU A N 1
ATOM 1436 C CA . LEU A 1 182 ? 0.582 -3.176 17.919 1.00 94.81 182 LEU A CA 1
ATOM 1437 C C . LEU A 1 182 ? 0.778 -4.454 18.739 1.00 94.81 182 LEU A C 1
ATOM 1439 O O . LEU A 1 182 ? -0.089 -4.796 19.535 1.00 94.81 182 LEU A O 1
ATOM 1443 N N . SER A 1 183 ? 1.931 -5.120 18.608 1.00 91.44 183 SER A N 1
ATOM 1444 C CA . SER A 1 183 ? 2.217 -6.346 19.369 1.00 91.44 183 SER A CA 1
ATOM 1445 C C . SER A 1 183 ? 2.289 -6.144 20.889 1.00 91.44 183 SER A C 1
ATOM 1447 O O . SER A 1 183 ? 2.117 -7.101 21.635 1.00 91.44 183 SER A O 1
ATOM 1449 N N . GLY A 1 184 ? 2.520 -4.909 21.351 1.00 91.25 184 GLY A N 1
ATOM 1450 C CA . GLY A 1 184 ? 2.525 -4.563 22.773 1.00 91.25 184 GLY A CA 1
ATOM 1451 C C . GLY A 1 184 ? 1.146 -4.219 23.348 1.00 91.25 184 GLY A C 1
ATOM 1452 O O . GLY A 1 184 ? 1.016 -4.099 24.563 1.00 91.25 184 GLY A O 1
ATOM 1453 N N . LEU A 1 185 ? 0.116 -4.047 22.511 1.00 90.81 185 LEU A N 1
ATOM 1454 C CA . LEU A 1 185 ? -1.232 -3.676 22.948 1.00 90.81 185 LEU A CA 1
ATOM 1455 C C . LEU A 1 185 ? -2.099 -4.928 23.133 1.00 90.81 185 LEU A C 1
ATOM 1457 O O . LEU A 1 185 ? -2.750 -5.394 22.201 1.00 90.81 185 LEU A O 1
ATOM 1461 N N . THR A 1 186 ? -2.118 -5.463 24.353 1.00 88.88 186 THR A N 1
ATOM 1462 C CA . THR A 1 186 ? -2.802 -6.729 24.690 1.00 88.88 186 THR A CA 1
ATOM 1463 C C . THR A 1 186 ? -4.116 -6.552 25.454 1.00 88.88 186 THR A C 1
ATOM 1465 O O . THR A 1 186 ? -4.748 -7.536 25.836 1.00 88.88 186 THR A O 1
ATOM 1468 N N . GLN A 1 187 ? -4.552 -5.312 25.691 1.00 91.50 187 GLN A N 1
ATOM 1469 C CA . GLN A 1 187 ? -5.757 -5.035 26.473 1.00 91.50 187 GLN A CA 1
ATOM 1470 C C . GLN A 1 187 ? -7.025 -5.494 25.729 1.00 91.50 187 GLN A C 1
ATOM 1472 O O . GLN A 1 187 ? -7.222 -5.180 24.555 1.00 91.50 187 GLN A O 1
ATOM 1477 N N . ILE A 1 188 ? -7.910 -6.222 26.420 1.00 88.12 188 ILE A N 1
ATOM 1478 C CA . ILE A 1 188 ? -9.100 -6.862 25.822 1.00 88.12 188 ILE A CA 1
ATOM 1479 C C . ILE A 1 188 ? -10.063 -5.829 25.217 1.00 88.12 188 ILE A C 1
ATOM 1481 O O . ILE A 1 188 ? -10.601 -6.034 24.131 1.00 88.12 188 ILE A O 1
ATOM 1485 N N . ASN A 1 189 ? -10.247 -4.686 25.879 1.00 90.19 189 ASN A N 1
ATOM 1486 C CA . ASN A 1 189 ? -11.077 -3.577 25.397 1.00 90.19 189 ASN A CA 1
ATOM 1487 C C . ASN A 1 189 ? -10.564 -2.950 24.083 1.00 90.19 189 ASN A C 1
ATOM 1489 O O . ASN A 1 189 ? -11.321 -2.253 23.405 1.00 90.19 189 ASN A O 1
ATOM 1493 N N . TRP A 1 190 ? -9.307 -3.200 23.707 1.00 94.56 190 TRP A N 1
ATOM 1494 C CA . TRP A 1 190 ? -8.693 -2.726 22.465 1.00 94.56 190 TRP A CA 1
ATOM 1495 C C . TRP A 1 190 ? -8.663 -3.776 21.357 1.00 94.56 190 TRP A C 1
ATOM 1497 O O . TRP A 1 190 ? -8.274 -3.450 20.238 1.00 94.56 190 TRP A O 1
ATOM 1507 N N . LEU A 1 191 ? -9.102 -5.008 21.629 1.00 93.50 191 LEU A N 1
ATOM 1508 C CA . LEU A 1 191 ? -8.952 -6.141 20.717 1.00 93.50 191 LEU A CA 1
ATOM 1509 C C . LEU A 1 191 ? -9.536 -5.871 19.322 1.00 93.50 191 LEU A C 1
ATOM 1511 O O . LEU A 1 191 ? -8.885 -6.144 18.319 1.00 93.50 191 LEU A O 1
ATOM 1515 N N . ALA A 1 192 ? -10.733 -5.284 19.241 1.00 94.25 192 ALA A N 1
ATOM 1516 C CA . ALA A 1 192 ? -11.350 -4.948 17.956 1.00 94.25 192 ALA A CA 1
ATOM 1517 C C . ALA A 1 192 ? -10.526 -3.911 17.165 1.00 94.25 192 ALA A C 1
ATOM 1519 O O . ALA A 1 192 ? -10.362 -4.032 15.950 1.00 94.25 192 ALA A O 1
ATOM 1520 N N . SER A 1 193 ? -9.976 -2.910 17.856 1.00 96.62 193 SER A N 1
ATOM 1521 C CA . SER A 1 193 ? -9.151 -1.859 17.258 1.00 96.62 193 SER A CA 1
ATOM 1522 C C . SER A 1 193 ? -7.799 -2.392 16.799 1.00 96.62 193 SER A C 1
ATOM 1524 O O . SER A 1 193 ? -7.379 -2.105 15.679 1.00 96.62 193 SER A O 1
ATOM 1526 N N . THR A 1 194 ? -7.127 -3.199 17.622 1.00 96.44 194 THR A N 1
ATOM 1527 C CA . THR A 1 194 ? -5.828 -3.786 17.270 1.00 96.44 194 THR A CA 1
ATOM 1528 C C . THR A 1 194 ? -5.961 -4.797 16.136 1.00 96.44 194 THR A C 1
ATOM 1530 O O . THR A 1 194 ? -5.129 -4.785 15.232 1.00 96.44 194 THR A O 1
ATOM 1533 N N . GLN A 1 195 ? -7.032 -5.599 16.102 1.00 95.81 195 GLN A N 1
ATOM 1534 C CA . GLN A 1 195 ? -7.322 -6.508 14.988 1.00 95.81 195 GLN A CA 1
ATOM 1535 C C . GLN A 1 195 ? -7.608 -5.762 13.680 1.00 95.81 195 GLN A C 1
ATOM 1537 O O . GLN A 1 195 ? -7.075 -6.141 12.636 1.00 95.81 195 GLN A O 1
ATOM 1542 N N . ASP A 1 196 ? -8.412 -4.692 13.709 1.00 97.44 196 ASP A N 1
ATOM 1543 C CA . ASP A 1 196 ? -8.668 -3.895 12.505 1.00 97.44 196 ASP A CA 1
ATOM 1544 C C . ASP A 1 196 ? -7.389 -3.217 11.985 1.00 97.44 196 ASP A C 1
ATOM 1546 O O . ASP A 1 196 ? -7.122 -3.252 10.782 1.00 97.44 196 ASP A O 1
ATOM 1550 N N . MET A 1 197 ? -6.570 -2.656 12.882 1.00 97.88 197 MET A N 1
ATOM 1551 C CA . MET A 1 197 ? -5.287 -2.038 12.532 1.00 97.88 197 MET A CA 1
ATOM 1552 C C . MET A 1 197 ? -4.279 -3.051 11.986 1.00 97.88 197 MET A C 1
ATOM 1554 O O . MET A 1 197 ? -3.634 -2.776 10.975 1.00 97.88 197 MET A O 1
ATOM 1558 N N . GLN A 1 198 ? -4.172 -4.230 12.603 1.00 96.81 198 GLN A N 1
ATOM 1559 C CA . GLN A 1 198 ? -3.325 -5.315 12.111 1.00 96.81 198 GLN A CA 1
ATOM 1560 C C . GLN A 1 198 ? -3.788 -5.771 10.722 1.00 96.81 198 GLN A C 1
ATOM 1562 O O . GLN A 1 198 ? -2.982 -5.855 9.801 1.00 96.81 198 GLN A O 1
ATOM 1567 N N . GLY A 1 199 ? -5.098 -5.957 10.530 1.00 95.81 199 GLY A N 1
ATOM 1568 C CA . GLY A 1 199 ? -5.664 -6.314 9.232 1.00 95.81 199 GLY A CA 1
ATOM 1569 C C . GLY A 1 199 ? -5.437 -5.248 8.155 1.00 95.81 199 GLY A C 1
ATOM 1570 O O . GLY A 1 199 ? -5.191 -5.594 7.002 1.00 95.81 199 GLY A O 1
ATOM 1571 N N . GLN A 1 200 ? -5.504 -3.956 8.497 1.00 97.44 200 GLN A N 1
ATOM 1572 C CA . GLN A 1 200 ? -5.143 -2.875 7.573 1.00 97.44 200 GLN A CA 1
ATOM 1573 C C . GLN A 1 200 ? -3.657 -2.942 7.207 1.00 97.44 200 GLN A C 1
ATOM 1575 O O . GLN A 1 200 ? -3.314 -2.892 6.027 1.00 97.44 200 GLN A O 1
ATOM 1580 N N . LEU A 1 201 ? -2.786 -3.091 8.206 1.00 97.19 201 LEU A N 1
ATOM 1581 C CA . LEU A 1 201 ? -1.341 -3.156 8.015 1.00 97.19 201 LEU A CA 1
ATOM 1582 C C . LEU A 1 201 ? -0.944 -4.320 7.095 1.00 97.19 201 LEU A C 1
ATOM 1584 O O . LEU A 1 201 ? -0.151 -4.128 6.176 1.00 97.19 201 LEU A O 1
ATOM 1588 N N . ASP A 1 202 ? -1.552 -5.488 7.297 1.00 94.56 202 ASP A N 1
ATOM 1589 C CA . ASP A 1 202 ? -1.318 -6.702 6.511 1.00 94.56 202 ASP A CA 1
ATOM 1590 C C . ASP A 1 202 ? -1.848 -6.600 5.071 1.00 94.56 202 ASP A C 1
ATOM 1592 O O . ASP A 1 202 ? -1.302 -7.221 4.160 1.00 94.56 202 ASP A O 1
ATOM 1596 N N . ARG A 1 203 ? -2.888 -5.788 4.835 1.00 94.06 203 ARG A N 1
ATOM 1597 C CA . ARG A 1 203 ? -3.392 -5.482 3.483 1.00 94.06 203 ARG A CA 1
ATOM 1598 C C . ARG A 1 203 ? -2.553 -4.441 2.748 1.00 94.06 203 ARG A C 1
ATOM 1600 O O . ARG A 1 203 ? -2.559 -4.431 1.518 1.00 94.06 203 ARG A O 1
ATOM 1607 N N . LEU A 1 204 ? -1.888 -3.539 3.468 1.00 95.94 204 LEU A N 1
ATOM 1608 C CA . LEU A 1 204 ? -0.967 -2.570 2.874 1.00 95.94 204 LEU A CA 1
ATOM 1609 C C . LEU A 1 204 ? 0.367 -3.246 2.550 1.00 95.94 204 LEU A C 1
ATOM 1611 O O . LEU A 1 204 ? 0.815 -3.203 1.411 1.00 95.94 204 LEU A O 1
ATOM 1615 N N . VAL A 1 205 ? 0.984 -3.912 3.527 1.00 95.38 205 VAL A N 1
ATOM 1616 C CA . VAL A 1 205 ? 2.326 -4.487 3.386 1.00 95.38 205 VAL A CA 1
ATOM 1617 C C . VAL A 1 205 ? 2.270 -6.001 3.552 1.00 95.38 205 VAL A C 1
ATOM 1619 O O . VAL A 1 205 ? 2.144 -6.527 4.656 1.00 95.38 205 VAL A O 1
ATOM 1622 N N . PHE A 1 206 ? 2.430 -6.695 2.431 1.00 93.31 206 PHE A N 1
ATOM 1623 C CA . PHE A 1 206 ? 2.516 -8.150 2.317 1.00 93.31 206 PHE A CA 1
ATOM 1624 C C . PHE A 1 206 ? 3.673 -8.526 1.388 1.00 93.31 206 PHE A C 1
ATOM 1626 O O . PHE A 1 206 ? 4.193 -7.686 0.655 1.00 93.31 206 PHE A O 1
ATOM 1633 N N . ARG A 1 207 ? 4.080 -9.795 1.382 1.00 90.56 207 ARG A N 1
ATOM 1634 C CA . ARG A 1 207 ? 5.133 -10.264 0.470 1.00 90.56 207 ARG A CA 1
ATOM 1635 C C . ARG A 1 207 ? 4.669 -10.195 -0.991 1.00 90.56 207 ARG A C 1
ATOM 1637 O O . ARG A 1 207 ? 3.693 -10.844 -1.353 1.00 90.56 207 ARG A O 1
ATOM 1644 N N . GLY A 1 208 ? 5.367 -9.430 -1.820 1.00 89.75 208 GLY A N 1
ATOM 1645 C CA . GLY A 1 208 ? 5.045 -9.101 -3.204 1.00 89.75 208 GLY A CA 1
ATOM 1646 C C . GLY A 1 208 ? 4.362 -7.744 -3.401 1.00 89.75 208 GLY A C 1
ATOM 1647 O O . GLY A 1 208 ? 3.997 -7.426 -4.534 1.00 89.75 208 GLY A O 1
ATOM 1648 N N . PHE A 1 209 ? 4.141 -6.941 -2.349 1.00 92.06 209 PHE A N 1
ATOM 1649 C CA . PHE A 1 209 ? 3.356 -5.704 -2.481 1.00 92.06 209 PHE A CA 1
ATOM 1650 C C . PHE A 1 209 ? 3.979 -4.683 -3.446 1.00 92.06 209 PHE A C 1
ATOM 1652 O O . PHE A 1 209 ? 3.237 -3.958 -4.103 1.00 92.06 209 PHE A O 1
ATOM 1659 N N . LEU A 1 210 ? 5.312 -4.664 -3.596 1.00 92.06 210 LEU A N 1
ATOM 1660 C CA . LEU A 1 210 ? 6.006 -3.757 -4.521 1.00 92.06 210 LEU A CA 1
ATOM 1661 C C . LEU A 1 210 ? 5.706 -4.056 -5.992 1.00 92.06 210 LEU A C 1
ATOM 1663 O O . LEU A 1 210 ? 5.861 -3.183 -6.838 1.00 92.06 210 LEU A O 1
ATOM 1667 N N . GLN A 1 211 ? 5.297 -5.287 -6.292 1.00 87.44 211 GLN A N 1
ATOM 1668 C CA . GLN A 1 211 ? 4.913 -5.715 -7.637 1.00 87.44 211 GLN A CA 1
ATOM 1669 C C . GLN A 1 211 ? 3.394 -5.700 -7.831 1.00 87.44 211 GLN A C 1
ATOM 1671 O O . GLN A 1 211 ? 2.913 -5.551 -8.949 1.00 87.44 211 GLN A O 1
ATOM 1676 N N . ALA A 1 212 ? 2.634 -5.878 -6.749 1.00 87.00 212 ALA A N 1
ATOM 1677 C CA . ALA A 1 212 ? 1.178 -5.946 -6.796 1.00 87.00 212 ALA A CA 1
ATOM 1678 C C . ALA A 1 212 ? 0.497 -4.568 -6.771 1.00 87.00 212 ALA A C 1
ATOM 1680 O O . ALA A 1 212 ? -0.664 -4.455 -7.157 1.00 87.00 212 ALA A O 1
ATOM 1681 N N . VAL A 1 213 ? 1.179 -3.534 -6.277 1.00 90.62 213 VAL A N 1
ATOM 1682 C CA . VAL A 1 213 ? 0.597 -2.206 -6.063 1.00 90.62 213 VAL A CA 1
ATOM 1683 C C . VAL A 1 213 ? 1.203 -1.222 -7.067 1.00 90.62 213 VAL A C 1
ATOM 1685 O O . VAL A 1 213 ? 2.425 -1.079 -7.091 1.00 90.62 213 VAL A O 1
ATOM 1688 N N . PRO A 1 214 ? 0.382 -0.504 -7.860 1.00 90.88 214 PRO A N 1
ATOM 1689 C CA . PRO A 1 214 ? 0.880 0.521 -8.772 1.00 90.88 214 PRO A CA 1
ATOM 1690 C C . PRO A 1 214 ? 1.695 1.589 -8.043 1.00 90.88 214 PRO A C 1
ATOM 1692 O O . PRO A 1 214 ? 1.390 1.956 -6.903 1.00 90.88 214 PRO A O 1
ATOM 1695 N N . TRP A 1 215 ? 2.710 2.129 -8.710 1.00 92.50 215 TRP A N 1
ATOM 1696 C CA . TRP A 1 215 ? 3.622 3.106 -8.117 1.00 92.50 215 TRP A CA 1
ATOM 1697 C C . TRP A 1 215 ? 2.905 4.340 -7.566 1.00 92.50 215 TRP A C 1
ATOM 1699 O O . TRP A 1 215 ? 3.189 4.805 -6.462 1.00 92.50 215 TRP A O 1
ATOM 1709 N N . GLU A 1 216 ? 1.919 4.834 -8.303 1.00 92.12 216 GLU A N 1
ATOM 1710 C CA . GLU A 1 216 ? 1.103 5.993 -7.958 1.00 92.12 216 GLU A CA 1
ATOM 1711 C C . GLU A 1 216 ? 0.397 5.758 -6.618 1.00 92.12 216 GLU A C 1
ATOM 1713 O O . GLU A 1 216 ? 0.255 6.673 -5.809 1.00 92.12 216 GLU A O 1
ATOM 1718 N N . ARG A 1 217 ? 0.022 4.503 -6.336 1.00 94.31 217 ARG A N 1
ATOM 1719 C CA . ARG A 1 217 ? -0.560 4.087 -5.057 1.00 94.31 217 ARG A CA 1
ATOM 1720 C C . ARG A 1 217 ? 0.498 3.880 -3.978 1.00 94.31 217 ARG A C 1
ATOM 1722 O O . ARG A 1 217 ? 0.267 4.321 -2.852 1.00 94.31 217 ARG A O 1
ATOM 1729 N N . LEU A 1 218 ? 1.656 3.297 -4.300 1.00 95.62 218 LEU A N 1
ATOM 1730 C CA . LEU A 1 218 ? 2.775 3.143 -3.357 1.00 95.62 218 LEU A CA 1
ATOM 1731 C C . LEU A 1 218 ? 3.229 4.489 -2.777 1.00 95.62 218 LEU A C 1
ATOM 1733 O O . LEU A 1 218 ? 3.482 4.584 -1.577 1.00 95.62 218 LEU A O 1
ATOM 1737 N N . ARG A 1 219 ? 3.237 5.564 -3.575 1.00 96.06 219 ARG A N 1
ATOM 1738 C CA . ARG A 1 219 ? 3.573 6.924 -3.105 1.00 96.06 219 ARG A CA 1
ATOM 1739 C C . ARG A 1 219 ? 2.654 7.438 -1.993 1.00 96.06 219 ARG A C 1
ATOM 1741 O O . ARG A 1 219 ? 3.050 8.307 -1.220 1.00 96.06 219 ARG A O 1
ATOM 1748 N N . HIS A 1 220 ? 1.442 6.898 -1.871 1.00 97.06 220 HIS A N 1
ATOM 1749 C CA . HIS A 1 220 ? 0.516 7.253 -0.797 1.00 97.06 220 HIS A CA 1
ATOM 1750 C C . HIS A 1 220 ? 0.717 6.438 0.489 1.00 97.06 220 HIS A C 1
ATOM 1752 O O . HIS A 1 220 ? 0.170 6.818 1.525 1.00 97.06 220 HIS A O 1
ATOM 1758 N N . TYR A 1 221 ? 1.509 5.363 0.476 1.00 98.00 221 TYR A N 1
ATOM 1759 C CA . TYR A 1 221 ? 1.681 4.488 1.641 1.00 98.00 221 TYR A CA 1
ATOM 1760 C C . TYR A 1 221 ? 2.235 5.201 2.874 1.00 98.00 221 TYR A C 1
ATOM 1762 O O . TYR A 1 221 ? 1.663 5.001 3.946 1.00 98.00 221 TYR A O 1
ATOM 1770 N N . PRO A 1 222 ? 3.256 6.079 2.773 1.00 97.25 222 PRO A N 1
ATOM 1771 C CA . PRO A 1 222 ? 3.724 6.836 3.932 1.00 97.25 222 PRO A CA 1
ATOM 1772 C C . PRO A 1 222 ? 2.609 7.627 4.625 1.00 97.25 222 PRO A C 1
ATOM 1774 O O . PRO A 1 222 ? 2.625 7.781 5.842 1.00 97.25 222 PRO A O 1
ATOM 1777 N N . ARG A 1 223 ? 1.610 8.097 3.869 1.00 97.50 223 ARG A N 1
ATOM 1778 C CA . ARG A 1 223 ? 0.458 8.824 4.409 1.00 97.50 223 ARG A CA 1
ATOM 1779 C C . ARG A 1 223 ? -0.528 7.893 5.118 1.00 97.50 223 ARG A C 1
ATOM 1781 O O . ARG A 1 223 ? -0.970 8.223 6.216 1.00 97.50 223 ARG A O 1
ATOM 1788 N N . TYR A 1 224 ? -0.847 6.737 4.529 1.00 98.50 224 TYR A N 1
ATOM 1789 C CA . TYR A 1 224 ? -1.712 5.736 5.170 1.00 98.50 224 TYR A CA 1
ATOM 1790 C C . TYR A 1 224 ? -1.087 5.193 6.460 1.00 98.50 224 TYR A C 1
ATOM 1792 O O . TYR A 1 224 ? -1.760 5.096 7.485 1.00 98.50 224 TYR A O 1
ATOM 1800 N N . LEU A 1 225 ? 0.216 4.905 6.436 1.00 98.38 225 LEU A N 1
ATOM 1801 C CA . LEU A 1 225 ? 0.954 4.416 7.598 1.00 98.38 225 LEU A CA 1
ATOM 1802 C C . LEU A 1 225 ? 1.076 5.491 8.688 1.00 98.38 225 LEU A C 1
ATOM 1804 O O . LEU A 1 225 ? 0.844 5.181 9.855 1.00 98.38 225 LEU A O 1
ATOM 1808 N N . ARG A 1 226 ? 1.308 6.764 8.331 1.00 98.06 226 ARG A N 1
ATOM 1809 C CA . ARG A 1 226 ? 1.255 7.881 9.292 1.00 98.06 226 ARG A CA 1
ATOM 1810 C C . ARG A 1 226 ? -0.113 7.984 9.967 1.00 98.06 226 ARG A C 1
ATOM 1812 O O . ARG A 1 226 ? -0.181 8.121 11.184 1.00 98.06 226 ARG A O 1
ATOM 1819 N N . ALA A 1 227 ? -1.202 7.891 9.206 1.00 98.31 227 ALA A N 1
ATOM 1820 C CA . ALA A 1 227 ? -2.553 7.920 9.766 1.00 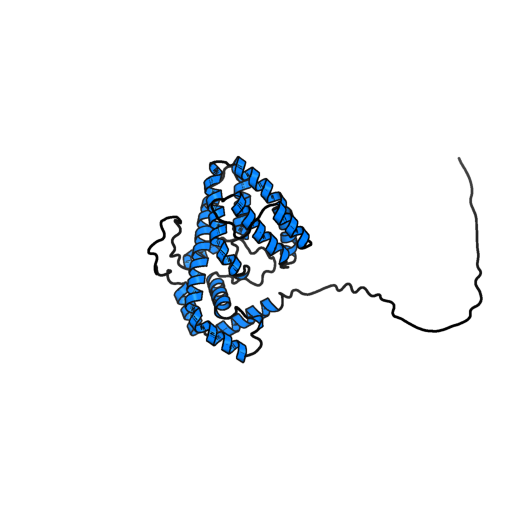98.31 227 ALA A CA 1
ATOM 1821 C C . ALA A 1 227 ? -2.820 6.741 10.717 1.00 98.31 227 ALA A C 1
ATOM 1823 O O . ALA A 1 227 ? -3.407 6.925 11.783 1.00 98.31 227 ALA A O 1
ATOM 1824 N N . LEU A 1 228 ? -2.340 5.546 10.367 1.00 98.31 228 LEU A N 1
ATOM 1825 C CA . LEU A 1 228 ? -2.422 4.365 11.223 1.00 98.31 228 LEU A CA 1
ATOM 1826 C C . LEU A 1 228 ? -1.601 4.529 12.514 1.00 98.31 228 LEU A C 1
ATOM 1828 O O . LEU A 1 228 ? -2.074 4.171 13.591 1.00 98.31 228 LEU A O 1
ATOM 1832 N N . ALA A 1 229 ? -0.404 5.116 12.432 1.00 97.88 229 ALA A N 1
ATOM 1833 C CA . ALA A 1 229 ? 0.422 5.421 13.598 1.00 97.88 229 ALA A CA 1
ATOM 1834 C C . ALA A 1 229 ? -0.257 6.436 14.536 1.00 97.88 229 ALA A C 1
ATOM 1836 O O . ALA A 1 229 ? -0.307 6.206 15.743 1.00 97.88 229 ALA A O 1
ATOM 1837 N N . LEU A 1 230 ? -0.858 7.500 13.990 1.00 97.69 230 LEU A N 1
ATOM 1838 C CA . LEU A 1 230 ? -1.622 8.483 14.771 1.00 97.69 230 LEU A CA 1
ATOM 1839 C C . LEU A 1 230 ? -2.838 7.853 15.457 1.00 97.69 230 LEU A C 1
ATOM 1841 O O . LEU A 1 230 ? -3.111 8.129 16.624 1.00 97.69 230 LEU A O 1
ATOM 1845 N N . ARG A 1 231 ? -3.562 6.970 14.759 1.00 97.62 231 ARG A N 1
ATOM 1846 C CA . ARG A 1 231 ? -4.660 6.204 15.361 1.00 97.62 231 ARG A CA 1
ATOM 1847 C C . ARG A 1 231 ? -4.171 5.388 16.558 1.00 97.62 231 ARG A C 1
ATOM 1849 O O . ARG A 1 231 ? -4.803 5.398 17.610 1.00 97.62 231 ARG A O 1
ATOM 1856 N N . LEU A 1 232 ? -3.027 4.722 16.407 1.00 96.75 232 LEU A N 1
ATOM 1857 C CA . LEU A 1 232 ? -2.409 3.918 17.458 1.00 96.75 232 LEU A CA 1
ATOM 1858 C C . LEU A 1 232 ? -2.009 4.755 18.684 1.00 96.75 232 LEU A C 1
ATOM 1860 O O . LEU A 1 232 ? -2.089 4.270 19.807 1.00 96.75 232 LEU A O 1
ATOM 1864 N N . GLU A 1 233 ? -1.580 6.003 18.482 1.00 95.38 233 GLU A N 1
ATOM 1865 C CA . GLU A 1 233 ? -1.262 6.961 19.557 1.00 95.38 233 GLU A CA 1
ATOM 1866 C C . GLU A 1 233 ? -2.503 7.444 20.297 1.00 95.38 233 GLU A C 1
ATOM 1868 O O . GLU A 1 233 ? -2.470 7.607 21.513 1.00 95.38 233 GLU A O 1
ATOM 1873 N N . LYS A 1 234 ? -3.602 7.647 19.571 1.00 95.44 234 LYS A N 1
ATOM 1874 C CA . LYS A 1 234 ? -4.855 8.165 20.126 1.00 95.44 234 LYS A CA 1
ATOM 1875 C C . LYS A 1 234 ? -5.735 7.096 20.758 1.00 95.44 234 LYS A C 1
ATOM 1877 O O . LYS A 1 234 ? -6.595 7.446 21.564 1.00 95.44 234 LYS A O 1
ATOM 1882 N N . LEU A 1 235 ? -5.531 5.821 20.419 1.00 95.62 235 LEU A N 1
ATOM 1883 C CA . LEU A 1 235 ? -6.350 4.717 20.923 1.00 95.62 235 LEU A CA 1
ATOM 1884 C C . LEU A 1 235 ? -6.498 4.730 22.458 1.00 95.62 235 LEU A C 1
ATOM 1886 O O . LEU A 1 235 ? -7.633 4.599 22.911 1.00 95.62 235 LEU A O 1
ATOM 1890 N N . PRO A 1 236 ? -5.438 4.933 23.270 1.00 94.25 236 PRO A N 1
ATOM 1891 C CA . PRO A 1 236 ? -5.581 4.954 24.726 1.00 94.25 236 PRO A CA 1
ATOM 1892 C C . PRO A 1 236 ? -6.367 6.154 25.270 1.00 94.25 236 PRO A C 1
ATOM 1894 O O . PRO A 1 236 ? -6.880 6.073 26.381 1.00 94.25 236 PRO A O 1
ATOM 1897 N N . LEU A 1 237 ? -6.457 7.254 24.513 1.00 94.25 237 LEU A N 1
ATOM 1898 C CA . LEU A 1 237 ? -7.106 8.493 24.953 1.00 94.25 237 LEU A CA 1
ATOM 1899 C C . LEU A 1 237 ? -8.634 8.409 24.850 1.00 94.25 237 LEU A C 1
ATOM 1901 O O . LEU A 1 237 ? -9.335 8.856 25.751 1.00 94.25 237 LEU A O 1
ATOM 1905 N N . ASP A 1 238 ? -9.153 7.838 23.758 1.00 94.12 238 ASP A N 1
ATOM 1906 C CA . ASP A 1 238 ? -10.598 7.657 23.554 1.00 94.12 238 ASP A CA 1
ATOM 1907 C C . ASP A 1 238 ? -10.907 6.367 22.761 1.00 94.12 238 ASP A C 1
ATOM 1909 O O . ASP A 1 238 ? -11.241 6.411 21.568 1.00 94.12 238 ASP A O 1
ATOM 1913 N N . PRO A 1 239 ? -10.831 5.190 23.416 1.00 94.38 239 PRO A N 1
ATOM 1914 C CA . PRO A 1 239 ? -11.154 3.912 22.779 1.00 94.38 239 PRO A CA 1
ATOM 1915 C C . PRO A 1 239 ? -12.609 3.840 22.294 1.00 94.38 239 PRO A C 1
ATOM 1917 O O . PRO A 1 239 ? -12.912 3.183 21.298 1.00 94.38 239 PRO A O 1
ATOM 1920 N N . GLY A 1 240 ? -13.531 4.522 22.984 1.00 95.44 240 GLY A N 1
ATOM 1921 C CA . GLY A 1 240 ? -14.953 4.518 22.643 1.00 95.44 240 GLY A CA 1
ATOM 1922 C C . GLY A 1 240 ? -15.233 5.206 21.307 1.00 95.44 240 GLY A C 1
ATOM 1923 O O . GLY A 1 240 ? -16.062 4.732 20.523 1.00 95.44 240 GLY A O 1
ATOM 1924 N N . ARG A 1 241 ? -14.525 6.302 21.013 1.00 96.12 241 ARG A N 1
ATOM 1925 C CA . ARG A 1 241 ? -14.572 6.972 19.708 1.00 96.12 241 ARG A CA 1
ATOM 1926 C C . ARG A 1 241 ? -13.977 6.118 18.601 1.00 96.12 241 ARG A C 1
ATOM 1928 O O . ARG A 1 241 ? -14.613 6.006 17.555 1.00 96.12 241 ARG A O 1
ATOM 1935 N N . ASP A 1 242 ? -12.836 5.474 18.843 1.00 97.56 242 ASP A N 1
ATOM 1936 C CA . ASP A 1 242 ? -12.239 4.548 17.873 1.00 97.56 242 ASP A CA 1
ATOM 1937 C C . ASP A 1 242 ? -13.229 3.439 17.485 1.00 97.56 242 ASP A C 1
ATOM 1939 O O . ASP A 1 242 ? -13.499 3.225 16.304 1.00 97.56 242 ASP A O 1
ATOM 1943 N N . GLN A 1 243 ? -13.883 2.819 18.470 1.00 96.38 243 GLN A N 1
ATOM 1944 C CA . GLN A 1 243 ? -14.891 1.786 18.227 1.00 96.38 243 GLN A CA 1
ATOM 1945 C C . GLN A 1 243 ? -16.124 2.300 17.465 1.00 96.38 243 GLN A C 1
ATOM 1947 O O . GLN A 1 243 ? -16.678 1.570 16.638 1.00 96.38 243 GLN A O 1
ATOM 1952 N N . ARG A 1 244 ? -16.576 3.541 17.709 1.00 97.25 244 ARG A N 1
ATOM 1953 C CA . ARG A 1 244 ? -17.654 4.160 16.911 1.00 97.25 244 ARG A CA 1
ATOM 1954 C C . ARG A 1 244 ? -17.247 4.286 15.443 1.00 97.25 244 ARG A C 1
ATOM 1956 O O . ARG A 1 244 ? -18.032 3.929 14.569 1.00 97.25 244 ARG A O 1
ATOM 1963 N N . TRP A 1 245 ? -16.022 4.724 15.179 1.00 98.06 245 TRP A N 1
ATOM 1964 C CA . TRP A 1 245 ? -15.498 4.849 13.821 1.00 98.06 245 TRP A CA 1
ATOM 1965 C C . TRP A 1 245 ? -15.241 3.508 13.137 1.00 98.06 245 TRP A C 1
ATOM 1967 O O . TRP A 1 245 ? -15.490 3.396 11.940 1.00 98.06 245 TRP A O 1
ATOM 1977 N N . ILE A 1 246 ? -14.832 2.465 13.868 1.00 98.00 246 ILE A N 1
ATOM 1978 C CA . ILE A 1 246 ? -14.782 1.098 13.322 1.00 98.00 246 ILE A CA 1
ATOM 1979 C C . ILE A 1 246 ? -16.165 0.675 12.824 1.00 98.00 246 ILE A C 1
ATOM 1981 O O . ILE A 1 246 ? -16.277 0.167 11.711 1.00 98.00 246 ILE A O 1
ATOM 1985 N N . ARG A 1 247 ? -17.225 0.909 13.610 1.00 97.75 247 ARG A N 1
ATOM 1986 C CA . ARG A 1 247 ? -18.596 0.569 13.193 1.00 97.75 247 ARG A CA 1
ATOM 1987 C C . ARG A 1 247 ? -19.021 1.335 11.944 1.00 97.75 247 ARG A C 1
ATOM 1989 O O . ARG A 1 247 ? -19.682 0.771 11.079 1.00 97.75 247 ARG A O 1
ATOM 1996 N N . GLU A 1 248 ? -18.637 2.603 11.827 1.00 97.81 248 GLU A N 1
ATOM 1997 C CA . GLU A 1 248 ? -18.886 3.400 10.623 1.00 97.81 248 GLU A CA 1
ATOM 1998 C C . GLU A 1 248 ? -18.128 2.854 9.403 1.00 97.81 248 GLU A C 1
ATOM 2000 O O . GLU A 1 248 ? -18.711 2.685 8.337 1.00 97.81 248 GLU A O 1
ATOM 2005 N N . LEU A 1 249 ? -16.857 2.494 9.569 1.00 98.19 249 LEU A N 1
ATOM 2006 C CA . LEU A 1 249 ? -16.029 1.890 8.526 1.00 98.19 249 LEU A CA 1
ATOM 2007 C C . LEU A 1 249 ? -16.568 0.529 8.049 1.00 98.19 249 LEU A C 1
ATOM 2009 O O . LEU A 1 249 ? -16.590 0.245 6.848 1.00 98.19 249 LEU A O 1
ATOM 2013 N N . GLN A 1 250 ? -17.029 -0.311 8.979 1.00 97.12 250 GLN A N 1
ATOM 2014 C CA . GLN A 1 250 ? -17.562 -1.647 8.690 1.00 97.12 250 GLN A CA 1
ATOM 2015 C C . GLN A 1 250 ? -18.755 -1.621 7.727 1.00 97.12 250 GLN A C 1
ATOM 2017 O O . GLN A 1 250 ? -18.919 -2.552 6.943 1.00 97.12 250 GLN A O 1
ATOM 2022 N N . GLN A 1 251 ? -19.521 -0.525 7.697 1.00 96.62 251 GLN A N 1
ATOM 2023 C CA . GLN A 1 251 ? -20.664 -0.336 6.796 1.00 96.62 251 GLN A CA 1
ATOM 2024 C C . GLN A 1 251 ? -20.339 -0.416 5.298 1.00 96.62 251 GLN A C 1
ATOM 2026 O O . GLN A 1 251 ? -21.269 -0.519 4.492 1.00 96.62 251 GLN A O 1
ATOM 2031 N N . VAL A 1 252 ? -19.064 -0.285 4.927 1.00 97.06 252 VAL A N 1
ATOM 2032 C CA . VAL A 1 252 ? -18.568 -0.409 3.545 1.00 97.06 252 VAL A CA 1
ATOM 2033 C C . VAL A 1 252 ? -17.461 -1.449 3.425 1.00 97.06 252 VAL A C 1
ATOM 2035 O O . VAL A 1 252 ? -17.350 -2.111 2.397 1.00 97.06 252 VAL A O 1
ATOM 2038 N N . GLN A 1 253 ? -16.659 -1.629 4.477 1.00 96.50 253 GLN A N 1
ATOM 2039 C CA . GLN A 1 253 ? -15.544 -2.568 4.457 1.00 96.50 253 GLN A CA 1
ATOM 2040 C C . GLN A 1 253 ? -15.992 -4.027 4.380 1.00 96.50 253 GLN A C 1
ATOM 2042 O O . GLN A 1 253 ? -15.276 -4.824 3.780 1.00 96.50 253 GLN A O 1
ATOM 2047 N N . GLU A 1 254 ? -17.126 -4.397 4.981 1.00 95.06 254 GLU A N 1
ATOM 2048 C CA . GLU A 1 254 ? -17.530 -5.806 5.022 1.00 95.06 254 GLU A CA 1
ATOM 2049 C C . GLU A 1 254 ? -17.945 -6.323 3.643 1.00 95.06 254 GLU A C 1
ATOM 2051 O O . GLU A 1 254 ? -17.354 -7.282 3.151 1.00 95.06 254 GLU A O 1
ATOM 2056 N N . ALA A 1 255 ? -18.824 -5.590 2.951 1.00 94.44 255 ALA A N 1
ATOM 2057 C CA . ALA A 1 255 ? -19.214 -5.898 1.574 1.00 94.44 255 ALA A CA 1
ATOM 2058 C C . ALA A 1 255 ? -18.001 -5.961 0.627 1.00 94.44 255 ALA A C 1
ATOM 2060 O O . ALA A 1 255 ? -17.900 -6.849 -0.222 1.00 94.44 255 ALA A O 1
ATOM 2061 N N . TRP A 1 256 ? -17.041 -5.042 0.797 1.00 97.00 256 TRP A N 1
ATOM 2062 C CA . TRP A 1 256 ? -15.779 -5.078 0.060 1.00 97.00 256 TRP A CA 1
ATOM 2063 C C . TRP A 1 256 ? -14.969 -6.344 0.356 1.00 97.00 256 TRP A C 1
ATOM 2065 O O . TRP A 1 256 ? -14.510 -7.007 -0.574 1.00 97.00 256 TRP A O 1
ATOM 2075 N N . ARG A 1 257 ? -14.815 -6.698 1.635 1.00 94.38 257 ARG A N 1
ATOM 2076 C CA . ARG A 1 257 ? -14.001 -7.834 2.078 1.00 94.38 257 ARG A CA 1
ATOM 2077 C C . ARG A 1 257 ? -14.537 -9.159 1.552 1.00 94.38 257 ARG A C 1
ATOM 2079 O O . ARG A 1 257 ? -13.740 -9.960 1.078 1.00 94.38 257 ARG A O 1
ATOM 2086 N N . GLU A 1 258 ? -15.849 -9.369 1.599 1.00 94.25 258 GLU A N 1
ATOM 2087 C CA . GLU A 1 258 ? -16.495 -10.587 1.096 1.00 94.25 258 GLU A CA 1
ATOM 2088 C C . GLU A 1 258 ? -16.203 -10.793 -0.397 1.00 94.25 258 GLU A C 1
ATOM 2090 O O . GLU A 1 258 ? -15.707 -11.844 -0.811 1.00 94.25 258 GLU A O 1
ATOM 2095 N N . ARG A 1 259 ? -16.422 -9.758 -1.220 1.00 94.75 259 ARG A N 1
ATOM 2096 C CA . ARG A 1 259 ? -16.142 -9.831 -2.663 1.00 94.75 259 ARG A CA 1
ATOM 2097 C C . ARG A 1 259 ? -14.658 -9.992 -2.961 1.00 94.75 259 ARG A C 1
ATOM 2099 O O . ARG A 1 259 ? -14.286 -10.756 -3.852 1.00 94.75 259 ARG A O 1
ATOM 2106 N N . TRP A 1 260 ? -13.816 -9.290 -2.211 1.00 93.81 260 TRP A N 1
ATOM 2107 C CA . TRP A 1 260 ? -12.369 -9.376 -2.345 1.00 93.81 260 TRP A CA 1
ATOM 2108 C C . TRP A 1 260 ? -11.849 -10.776 -2.005 1.00 93.81 260 TRP A C 1
ATOM 2110 O O . TRP A 1 260 ? -11.041 -11.314 -2.755 1.00 93.81 260 TRP A O 1
ATOM 2120 N N . GLN A 1 261 ? -12.362 -11.417 -0.951 1.00 91.75 261 GLN A N 1
ATOM 2121 C CA . GLN A 1 261 ? -12.008 -12.798 -0.608 1.00 91.75 261 GLN A CA 1
ATOM 2122 C C . GLN A 1 261 ? -12.350 -13.762 -1.747 1.00 91.75 261 GLN A C 1
ATOM 2124 O O . GLN A 1 261 ? -11.482 -14.517 -2.180 1.00 91.75 261 GLN A O 1
ATOM 2129 N N . VAL A 1 262 ? -13.562 -13.679 -2.304 1.00 92.62 262 VAL A N 1
ATOM 2130 C CA . VAL A 1 262 ? -13.966 -14.509 -3.454 1.00 92.62 262 VAL A CA 1
ATOM 2131 C C . VAL A 1 262 ? -13.047 -14.281 -4.662 1.00 92.62 262 VAL A C 1
ATOM 2133 O O . VAL A 1 262 ? -12.656 -15.239 -5.334 1.00 92.62 262 VAL A O 1
ATOM 2136 N N . ALA A 1 263 ? -12.672 -13.031 -4.946 1.00 90.25 263 ALA A N 1
ATOM 2137 C CA . ALA A 1 263 ? -11.731 -12.707 -6.018 1.00 90.25 263 ALA A CA 1
ATOM 2138 C C . ALA A 1 263 ? -10.338 -13.308 -5.753 1.00 90.25 263 ALA A C 1
ATOM 2140 O O . ALA A 1 263 ? -9.756 -13.944 -6.636 1.00 90.25 263 ALA A O 1
ATOM 2141 N N . CYS A 1 264 ? -9.842 -13.204 -4.516 1.00 88.62 264 CYS A N 1
ATOM 2142 C CA . CYS A 1 264 ? -8.569 -13.779 -4.091 1.00 88.62 264 CYS A CA 1
ATOM 2143 C C . CYS A 1 264 ? -8.524 -15.304 -4.217 1.00 88.62 264 CYS A C 1
ATOM 2145 O O . CYS A 1 264 ? -7.513 -15.857 -4.659 1.00 88.62 264 CYS A O 1
ATOM 2147 N N . GLU A 1 265 ? -9.617 -15.985 -3.872 1.00 88.62 265 GLU A N 1
ATOM 2148 C CA . GLU A 1 265 ? -9.744 -17.436 -4.011 1.00 88.62 265 GLU A CA 1
ATOM 2149 C C . GLU A 1 265 ? -9.745 -17.886 -5.467 1.00 88.62 265 GLU A C 1
ATOM 2151 O O . GLU A 1 265 ? -9.126 -18.898 -5.799 1.00 88.62 265 GLU A O 1
ATOM 2156 N N . LYS A 1 266 ? -10.386 -17.104 -6.339 1.00 88.81 266 LYS A N 1
ATOM 2157 C CA . LYS A 1 266 ? -10.378 -17.319 -7.790 1.00 88.81 266 LYS A CA 1
ATOM 2158 C C . LYS A 1 266 ? -9.061 -16.890 -8.446 1.00 88.81 266 LYS A C 1
ATOM 2160 O O . LYS A 1 266 ? -8.833 -17.219 -9.606 1.00 88.81 266 LYS A O 1
ATOM 2165 N N . GLY A 1 267 ? -8.194 -16.174 -7.727 1.00 85.56 267 GLY A N 1
ATOM 2166 C CA . GLY A 1 267 ? -6.962 -15.600 -8.268 1.00 85.56 267 GLY A CA 1
ATOM 2167 C C . GLY A 1 267 ? -7.214 -14.509 -9.313 1.00 85.56 267 GLY A C 1
ATOM 2168 O O . GLY A 1 267 ? -6.385 -14.321 -10.199 1.00 85.56 267 GLY A O 1
ATOM 2169 N N . VAL A 1 268 ? -8.359 -13.828 -9.233 1.00 86.25 268 VAL A N 1
ATOM 2170 C CA . VAL A 1 268 ? -8.774 -12.779 -10.171 1.00 86.25 268 VAL A CA 1
ATOM 2171 C C . VAL A 1 268 ? -8.556 -11.413 -9.531 1.00 86.25 268 VAL A C 1
ATOM 2173 O O . VAL A 1 268 ? -8.861 -11.214 -8.356 1.00 86.25 268 VAL A O 1
ATOM 2176 N N . VAL A 1 269 ? -8.047 -10.469 -10.318 1.00 84.38 269 VAL A N 1
ATOM 2177 C CA . VAL A 1 269 ? -7.955 -9.057 -9.939 1.00 84.38 269 VAL A CA 1
ATOM 2178 C C . VAL A 1 269 ? -9.184 -8.341 -10.495 1.00 84.38 269 VAL A C 1
ATOM 2180 O O . VAL A 1 269 ? -9.413 -8.378 -11.701 1.00 84.38 269 VAL A O 1
ATOM 2183 N N . ASP A 1 270 ? -9.980 -7.717 -9.625 1.00 90.12 270 ASP A N 1
ATOM 2184 C CA . ASP A 1 270 ? -11.108 -6.862 -10.018 1.00 90.12 270 ASP A CA 1
ATOM 2185 C C . ASP A 1 270 ? -10.744 -5.402 -9.729 1.00 90.12 270 ASP A C 1
ATOM 2187 O O . ASP A 1 270 ? -10.668 -4.980 -8.572 1.00 90.12 270 ASP A O 1
ATOM 2191 N N . GLU A 1 271 ? -10.510 -4.629 -10.788 1.00 91.25 271 GLU A N 1
ATOM 2192 C CA . GLU A 1 271 ? -10.108 -3.220 -10.701 1.00 91.25 271 GLU A CA 1
ATOM 2193 C C . GLU A 1 271 ? -11.134 -2.362 -9.951 1.00 91.25 271 GLU A C 1
ATOM 2195 O O . GLU A 1 271 ? -10.768 -1.408 -9.262 1.00 91.25 271 GLU A O 1
ATOM 2200 N N . ARG A 1 272 ? -12.417 -2.737 -10.001 1.00 95.00 272 ARG A N 1
ATOM 2201 C CA . ARG A 1 272 ? -13.490 -2.030 -9.290 1.00 95.00 272 ARG A CA 1
ATOM 2202 C C . ARG A 1 272 ? -13.348 -2.207 -7.782 1.00 95.00 272 ARG A C 1
ATOM 2204 O O . ARG A 1 272 ? -13.537 -1.259 -7.023 1.00 95.00 272 ARG A O 1
ATOM 2211 N N . LEU A 1 273 ? -12.983 -3.412 -7.335 1.00 95.31 273 LEU A N 1
ATOM 2212 C CA . LEU A 1 273 ? -12.708 -3.676 -5.921 1.00 95.31 273 LEU A CA 1
ATOM 2213 C C . LEU A 1 273 ? -11.427 -2.977 -5.459 1.00 95.31 273 LEU A C 1
ATOM 2215 O O . LEU A 1 273 ? -11.381 -2.507 -4.322 1.00 95.31 273 LEU A O 1
ATOM 2219 N N . GLU A 1 274 ? -10.413 -2.868 -6.319 1.00 94.06 274 GLU A N 1
ATOM 2220 C CA . GLU A 1 274 ? -9.218 -2.070 -6.022 1.00 94.06 274 GLU A CA 1
ATOM 2221 C C . GLU A 1 274 ? -9.555 -0.580 -5.887 1.00 94.06 274 GLU A C 1
ATOM 2223 O O . GLU A 1 274 ? -9.071 0.077 -4.967 1.00 94.06 274 GLU A O 1
ATOM 2228 N N . GLU A 1 275 ? -10.437 -0.033 -6.725 1.00 95.50 275 GLU A N 1
ATOM 2229 C CA . GLU A 1 275 ? -10.879 1.355 -6.576 1.00 95.50 275 GLU A CA 1
ATOM 2230 C C . GLU A 1 275 ? -11.541 1.598 -5.210 1.00 95.50 275 GLU A C 1
ATOM 2232 O O . GLU A 1 275 ? -11.163 2.521 -4.479 1.00 95.50 275 GLU A O 1
ATOM 2237 N N . ILE A 1 276 ? -12.482 0.731 -4.824 1.00 97.88 276 ILE A N 1
ATOM 2238 C CA . ILE A 1 276 ? -13.150 0.820 -3.522 1.00 97.88 276 ILE A CA 1
ATOM 2239 C C . ILE A 1 276 ? -12.156 0.655 -2.369 1.00 97.88 276 ILE A C 1
ATOM 2241 O O . ILE A 1 276 ? -12.246 1.392 -1.385 1.00 97.88 276 ILE A O 1
ATOM 2245 N N . ARG A 1 277 ? -11.187 -0.261 -2.485 1.00 95.94 277 ARG A N 1
ATOM 2246 C CA . ARG A 1 277 ? -10.127 -0.456 -1.485 1.00 95.94 277 ARG A CA 1
ATOM 2247 C C . ARG A 1 277 ? -9.422 0.860 -1.172 1.00 95.94 277 ARG A C 1
ATOM 2249 O O . ARG A 1 277 ? -9.268 1.204 -0.003 1.00 95.94 277 ARG A O 1
ATOM 2256 N N . TRP A 1 278 ? -9.023 1.619 -2.193 1.00 97.19 278 TRP A N 1
ATOM 2257 C CA . TRP A 1 278 ? -8.333 2.893 -1.974 1.00 97.19 278 TRP A CA 1
ATOM 2258 C C . TRP A 1 278 ? -9.240 3.942 -1.335 1.00 97.19 278 TRP A C 1
ATOM 2260 O O . TRP A 1 278 ? -8.790 4.668 -0.452 1.00 97.19 278 TRP A O 1
ATOM 2270 N N . LEU A 1 279 ? -10.525 3.987 -1.696 1.00 98.25 279 LEU A N 1
ATOM 2271 C CA . LEU A 1 279 ? -11.479 4.864 -1.013 1.00 98.25 279 LEU A CA 1
ATOM 2272 C C . LEU A 1 279 ? -11.672 4.481 0.463 1.00 98.25 279 LEU A C 1
ATOM 2274 O O . LEU A 1 279 ? -11.843 5.365 1.300 1.00 98.25 279 LEU A O 1
ATOM 2278 N N . ILE A 1 280 ? -11.609 3.193 0.806 1.00 98.44 280 ILE A N 1
ATOM 2279 C CA . ILE A 1 280 ? -11.638 2.732 2.201 1.00 98.44 280 ILE A CA 1
ATOM 2280 C C . ILE A 1 280 ? -10.405 3.243 2.965 1.00 98.44 280 ILE A C 1
ATOM 2282 O O . ILE A 1 280 ? -10.550 3.710 4.093 1.00 98.44 280 ILE A O 1
ATOM 2286 N N . GLU A 1 281 ? -9.212 3.231 2.364 1.00 98.44 281 GLU A N 1
ATOM 2287 C CA . GLU A 1 281 ? -8.009 3.809 2.989 1.00 98.44 281 GLU A CA 1
ATOM 2288 C C . GLU A 1 281 ? -8.127 5.332 3.192 1.00 98.44 281 GLU A C 1
ATOM 2290 O O . GLU A 1 281 ? -7.735 5.854 4.238 1.00 98.44 281 GLU A O 1
ATOM 2295 N N . GLU A 1 282 ? -8.750 6.055 2.255 1.00 98.44 282 GLU A N 1
ATOM 2296 C CA . GLU A 1 282 ? -9.073 7.476 2.453 1.00 98.44 282 GLU A CA 1
ATOM 2297 C C . GLU A 1 282 ? -10.091 7.685 3.579 1.00 98.44 282 GLU A C 1
ATOM 2299 O O . GLU A 1 282 ? -9.940 8.604 4.386 1.00 98.44 282 GLU A O 1
ATOM 2304 N N . LEU A 1 283 ? -11.124 6.837 3.671 1.00 98.56 283 LEU A N 1
ATOM 2305 C CA . LEU A 1 283 ? -12.109 6.911 4.752 1.00 98.56 283 LEU A CA 1
ATOM 2306 C C . LEU A 1 283 ? -11.439 6.682 6.110 1.00 98.56 283 LEU A C 1
ATOM 2308 O O . LEU A 1 283 ? -11.744 7.388 7.067 1.00 98.56 283 LEU A O 1
ATOM 2312 N N . ARG A 1 284 ? -10.484 5.750 6.191 1.00 98.50 284 ARG A N 1
ATOM 2313 C CA . ARG A 1 284 ? -9.691 5.523 7.406 1.00 98.50 284 ARG A CA 1
ATOM 2314 C C . ARG A 1 284 ? -8.911 6.773 7.810 1.00 98.50 284 ARG A C 1
ATOM 2316 O O . ARG A 1 284 ? -8.940 7.138 8.982 1.00 98.50 284 ARG A O 1
ATOM 2323 N N . ILE A 1 285 ? -8.278 7.469 6.865 1.00 98.44 285 ILE A N 1
ATOM 2324 C CA . ILE A 1 285 ? -7.636 8.762 7.149 1.00 98.44 285 ILE A CA 1
ATOM 2325 C C . ILE A 1 285 ? -8.663 9.762 7.694 1.00 98.44 285 ILE A C 1
ATOM 2327 O O . ILE A 1 285 ? -8.457 10.329 8.766 1.00 98.44 285 ILE A O 1
ATOM 2331 N N . SER A 1 286 ? -9.791 9.927 6.998 1.00 98.19 286 SER A N 1
ATOM 2332 C CA . SER A 1 286 ? -10.838 10.881 7.379 1.00 98.19 286 SER A CA 1
ATOM 2333 C C . SER A 1 286 ? -11.424 10.620 8.769 1.00 98.19 286 SER A C 1
ATOM 2335 O O . SER A 1 286 ? -11.797 11.570 9.458 1.00 98.19 286 SER A O 1
ATOM 2337 N N . LEU A 1 287 ? -11.558 9.353 9.166 1.00 97.75 287 LEU A N 1
ATOM 2338 C CA . LEU A 1 287 ? -12.103 8.977 10.467 1.00 97.75 287 LEU A CA 1
ATOM 2339 C C . LEU A 1 287 ? -11.038 9.101 11.557 1.00 97.75 287 LEU A C 1
ATOM 2341 O O . LEU A 1 287 ? -11.233 9.838 12.516 1.00 97.75 287 LEU A O 1
ATOM 2345 N N . PHE A 1 288 ? -9.900 8.423 11.405 1.00 97.94 288 PHE A N 1
ATOM 2346 C CA . PHE A 1 288 ? -8.969 8.195 12.513 1.00 97.94 288 PHE A CA 1
ATOM 2347 C C . PHE A 1 288 ? -7.845 9.232 12.623 1.00 97.94 288 PHE A C 1
ATOM 2349 O O . PHE A 1 288 ? -7.251 9.389 13.691 1.00 97.94 288 PHE A O 1
ATOM 2356 N N . ALA A 1 289 ? -7.546 9.956 11.544 1.00 97.19 289 ALA A N 1
ATOM 2357 C CA . ALA A 1 289 ? -6.402 10.857 11.464 1.00 97.19 289 ALA A CA 1
ATOM 2358 C C . ALA A 1 289 ? -6.755 12.140 10.700 1.00 97.19 289 ALA A C 1
ATOM 2360 O O . ALA A 1 289 ? -6.148 12.448 9.684 1.00 97.19 289 ALA A O 1
ATOM 2361 N N . GLN A 1 290 ? -7.714 12.909 11.221 1.00 93.38 290 GLN A N 1
ATOM 2362 C CA . GLN A 1 290 ? -8.225 14.150 10.606 1.00 93.38 290 GLN A CA 1
ATOM 2363 C C . GLN A 1 290 ? -7.144 15.209 10.307 1.00 93.38 290 GLN A C 1
ATOM 2365 O O . GLN A 1 290 ? -7.333 16.066 9.451 1.00 93.38 290 GLN A O 1
ATOM 2370 N N . GLU A 1 291 ? -6.005 15.136 10.994 1.00 94.19 291 GLU A N 1
ATOM 2371 C CA . GLU A 1 291 ? -4.821 15.977 10.771 1.00 94.19 291 GLU A CA 1
ATOM 2372 C C . GLU A 1 291 ? -4.087 15.637 9.462 1.00 94.19 291 GLU A C 1
ATOM 2374 O O . GLU A 1 291 ? -3.339 16.446 8.917 1.00 94.19 291 GLU A O 1
ATOM 2379 N N . VAL A 1 292 ? -4.290 14.424 8.946 1.00 96.06 292 VAL A N 1
ATOM 2380 C CA . VAL A 1 292 ? -3.730 13.949 7.686 1.00 96.06 292 VAL A CA 1
ATOM 2381 C C . VAL A 1 292 ? -4.742 14.219 6.578 1.00 96.06 292 VAL A C 1
ATOM 2383 O O . VAL A 1 292 ? -5.871 13.736 6.601 1.00 96.06 292 VAL A O 1
ATOM 2386 N N . LYS A 1 293 ? -4.330 14.978 5.563 1.00 94.38 293 LYS A N 1
ATOM 2387 C CA . LYS A 1 293 ? -5.203 15.328 4.440 1.00 94.38 293 LYS A CA 1
ATOM 2388 C C . LYS A 1 293 ? -5.545 14.096 3.586 1.00 94.38 293 LYS A C 1
ATOM 2390 O O . LYS A 1 293 ? -4.663 13.327 3.192 1.00 94.38 293 LYS A O 1
ATOM 2395 N N . THR A 1 294 ? -6.821 13.931 3.249 1.00 95.00 294 THR A N 1
ATOM 2396 C CA . THR A 1 294 ? -7.281 12.935 2.269 1.00 95.00 294 THR A CA 1
ATOM 2397 C C . THR A 1 294 ? -6.931 13.370 0.844 1.00 95.00 294 THR A C 1
ATOM 2399 O O . THR A 1 294 ? -6.956 14.562 0.530 1.00 95.00 294 THR A O 1
ATOM 2402 N N . ALA A 1 295 ? -6.624 12.418 -0.038 1.00 94.44 295 ALA A N 1
ATOM 2403 C CA . ALA A 1 295 ? -6.324 12.717 -1.442 1.00 94.44 295 ALA A CA 1
ATOM 2404 C C . ALA A 1 295 ? -7.589 13.102 -2.221 1.00 94.44 295 ALA A C 1
ATOM 2406 O O . ALA A 1 295 ? -7.540 13.923 -3.134 1.00 94.44 295 ALA A O 1
ATOM 2407 N N . VAL A 1 296 ? -8.729 12.531 -1.825 1.00 94.56 296 VAL A N 1
ATOM 2408 C CA . VAL A 1 296 ? -10.043 12.819 -2.400 1.00 94.56 296 VAL A CA 1
ATOM 2409 C C . VAL A 1 296 ? -11.084 13.017 -1.298 1.00 94.56 296 VAL A C 1
ATOM 2411 O O . VAL A 1 296 ? -10.940 12.467 -0.204 1.00 94.56 296 VAL A O 1
ATOM 2414 N N . PRO A 1 297 ? -12.153 13.786 -1.551 1.00 95.62 297 PRO A N 1
ATOM 2415 C CA . PRO A 1 297 ? -13.259 13.905 -0.612 1.00 95.62 297 PRO A CA 1
ATOM 2416 C C . PRO A 1 297 ? -13.990 12.560 -0.439 1.00 95.62 297 PRO A C 1
ATOM 2418 O O . PRO A 1 297 ? -14.576 12.042 -1.387 1.00 95.62 297 PRO A O 1
ATOM 2421 N N . VAL A 1 298 ? -14.063 12.029 0.783 1.00 97.62 298 VAL A N 1
ATOM 2422 C CA . VAL A 1 298 ? -14.588 10.675 1.050 1.00 97.62 298 VAL A CA 1
ATOM 2423 C C . VAL A 1 298 ? -15.605 10.657 2.194 1.00 97.62 298 VAL A C 1
ATOM 2425 O O . VAL A 1 298 ? -15.576 11.505 3.078 1.00 97.62 298 VAL A O 1
ATOM 2428 N N . SER A 1 299 ? -16.550 9.719 2.142 1.00 98.00 299 SER A N 1
ATOM 2429 C CA . SER A 1 299 ? -17.476 9.379 3.231 1.00 98.00 299 SER A CA 1
ATOM 2430 C C . SER A 1 299 ? -18.113 8.016 2.955 1.00 98.00 299 SER A C 1
ATOM 2432 O O . SER A 1 299 ? -18.111 7.562 1.808 1.00 98.00 299 SER A O 1
ATOM 2434 N N . VAL A 1 300 ? -18.735 7.390 3.961 1.00 98.25 300 VAL A N 1
ATOM 2435 C CA . VAL A 1 300 ? -19.511 6.144 3.782 1.00 98.25 300 VAL A CA 1
ATOM 2436 C C . VAL A 1 300 ? -20.537 6.280 2.653 1.00 98.25 300 VAL A C 1
ATOM 2438 O O . VAL A 1 300 ? -20.624 5.424 1.774 1.00 98.25 300 VAL A O 1
ATOM 2441 N N . LYS A 1 301 ? -21.273 7.400 2.616 1.00 98.06 301 LYS A N 1
ATOM 2442 C CA . LYS A 1 301 ? -22.275 7.679 1.575 1.00 98.06 301 LYS A CA 1
ATOM 2443 C C . LYS A 1 301 ? -21.652 7.742 0.177 1.00 98.06 301 LYS A C 1
ATOM 2445 O O . LYS A 1 301 ? -22.230 7.206 -0.765 1.00 98.06 301 LYS A O 1
ATOM 2450 N N . ARG A 1 302 ? -20.485 8.381 0.033 1.00 98.25 302 ARG A N 1
ATOM 2451 C CA . ARG A 1 302 ? -19.779 8.474 -1.256 1.00 98.25 302 ARG A CA 1
ATOM 2452 C C . ARG A 1 302 ? -19.256 7.119 -1.717 1.00 98.25 302 ARG A C 1
ATOM 2454 O O . ARG A 1 302 ? -19.425 6.795 -2.886 1.00 98.25 302 ARG A O 1
ATOM 2461 N N . ILE A 1 303 ? -18.702 6.317 -0.808 1.00 98.31 303 ILE A N 1
ATOM 2462 C CA . ILE A 1 303 ? -18.226 4.966 -1.133 1.00 98.31 303 ILE A CA 1
ATOM 2463 C C . ILE A 1 303 ? -19.389 4.078 -1.568 1.00 98.31 303 ILE A C 1
ATOM 2465 O O . ILE A 1 303 ? -19.288 3.435 -2.602 1.00 98.31 303 ILE A O 1
ATOM 2469 N N . ARG A 1 304 ? -20.522 4.095 -0.853 1.00 97.94 304 ARG A N 1
ATOM 2470 C CA . ARG A 1 304 ? -21.725 3.339 -1.251 1.00 97.94 304 ARG A CA 1
ATOM 2471 C C . ARG A 1 304 ? -22.271 3.766 -2.608 1.00 97.94 304 ARG A C 1
ATOM 2473 O O . ARG A 1 304 ? -22.659 2.926 -3.408 1.00 97.94 304 ARG A O 1
ATOM 2480 N N . LYS A 1 305 ? -22.286 5.072 -2.885 1.00 98.00 305 LYS A N 1
ATOM 2481 C CA . LYS A 1 305 ? -22.679 5.571 -4.206 1.00 98.00 305 LYS A CA 1
ATOM 2482 C C . LYS A 1 305 ? -21.750 5.010 -5.285 1.00 98.00 305 LYS A C 1
ATOM 2484 O O . LYS A 1 305 ? -22.233 4.459 -6.266 1.00 98.00 305 LYS A O 1
ATOM 2489 N N . ARG A 1 306 ? -20.435 5.104 -5.065 1.00 97.88 306 ARG A N 1
ATOM 2490 C CA . ARG A 1 306 ? -19.434 4.618 -6.016 1.00 97.88 306 ARG A CA 1
ATOM 2491 C C . ARG A 1 306 ? -19.503 3.104 -6.216 1.00 97.88 306 ARG A C 1
ATOM 2493 O O . ARG A 1 306 ? -19.398 2.633 -7.337 1.00 97.88 306 ARG A O 1
ATOM 2500 N N . TRP A 1 307 ? -19.737 2.358 -5.142 1.00 97.69 307 TRP A N 1
ATOM 2501 C CA . TRP A 1 307 ? -19.967 0.915 -5.160 1.00 97.69 307 TRP A CA 1
ATOM 2502 C C . TRP A 1 307 ? -21.094 0.539 -6.132 1.00 97.69 307 TRP A C 1
ATOM 2504 O O . TRP A 1 307 ? -20.881 -0.263 -7.038 1.00 97.69 307 TRP A O 1
ATOM 2514 N N . ASN A 1 308 ? -22.246 1.207 -6.020 1.00 97.12 308 ASN A N 1
ATOM 2515 C CA . ASN A 1 308 ? -23.385 0.980 -6.911 1.00 97.12 308 ASN A CA 1
ATOM 2516 C C . ASN A 1 308 ? -23.087 1.388 -8.365 1.00 97.12 308 ASN A C 1
ATOM 2518 O O . ASN A 1 308 ? -23.470 0.678 -9.290 1.00 97.12 308 ASN A O 1
ATOM 2522 N N . GLU A 1 309 ? -22.390 2.510 -8.583 1.00 97.44 309 GLU A N 1
ATOM 2523 C CA . GLU A 1 309 ? -21.984 2.967 -9.927 1.00 97.44 309 GLU A CA 1
ATOM 2524 C C . GLU A 1 309 ? -21.069 1.956 -10.641 1.00 97.44 309 GLU A C 1
ATOM 2526 O O . GLU A 1 309 ? -21.115 1.841 -11.862 1.00 97.44 309 GLU A O 1
ATOM 2531 N N . LEU A 1 310 ? -20.259 1.207 -9.888 1.00 95.25 310 LEU A N 1
ATOM 2532 C CA . LEU A 1 310 ? -19.371 0.164 -10.412 1.00 95.25 310 LEU A CA 1
ATOM 2533 C C . LEU A 1 310 ? -20.083 -1.186 -10.648 1.00 95.25 310 LEU A C 1
ATOM 2535 O O . LEU A 1 310 ? -19.456 -2.146 -11.111 1.00 95.25 310 LEU A O 1
ATOM 2539 N N . GLY A 1 311 ? -21.377 -1.288 -10.325 1.00 93.81 311 GLY A N 1
ATOM 2540 C CA . GLY A 1 311 ? -22.128 -2.545 -10.389 1.00 93.81 311 GLY A CA 1
ATOM 2541 C C . GLY A 1 311 ? -21.609 -3.594 -9.401 1.00 93.81 311 GLY A C 1
ATOM 2542 O O . GLY A 1 311 ? -21.628 -4.796 -9.694 1.00 93.81 311 GLY A O 1
ATOM 2543 N N . LEU A 1 312 ? -21.069 -3.134 -8.267 1.00 91.38 312 LEU A N 1
ATOM 2544 C CA . LEU A 1 312 ? -20.718 -3.977 -7.131 1.00 91.38 312 LEU A CA 1
ATOM 2545 C C . LEU A 1 312 ? -21.905 -4.118 -6.170 1.00 91.38 312 LEU A C 1
ATOM 2547 O O . LEU A 1 312 ? -22.902 -3.386 -6.283 1.00 91.38 312 LEU A O 1
#

Foldseek 3Di:
DDDDDDDDDDDDDDDDDDDDDDDDDDDDDDDDDPDDDDDPDDPPLVVLLVVLLVVLCVVCVPVLVVLLVVLQAFDPPPDDDDDDDDDPQDLGDGLVNLFVLQVPAAADLAPPDPPQPPTPSVLLSSLLCCVLQPPPSVPPPDPVSSVVSVVRRVVCSVVSSSVSSSLSSLLSSLLNVLVVLLVPPPDPLCVLVSVVLVVVSNNCRHRRNSVVPDPVVSNCSSLLSVLSVQLSVCCVVCVPLSVVLVVQLCLQVVVLVVVVSVCSHVSHDDVLSVVLVLLSSLSSCVRRPVVRDRPDDHGSVVSVVSNVVSVD

Radius of gyration: 29.08 Å; chains: 1; bounding box: 94×71×76 Å